Protein AF-A0A8T4NX50-F1 (afdb_monomer_lite)

pLDDT: mean 83.38, std 13.43, range [34.25, 98.25]

Radius of gyration: 18.18 Å; chains: 1; bounding box: 41×51×50 Å

Foldseek 3Di:
DAFPACLVVVVVVCLPVCLVVQWFWAFQQVLLVCCLPDPDLSSLQPSLLLNLQLLQVLCLVQVVVDDPVLVVLSVVLNVLSLVLNLVSRNVDDNNVSSVVSVVSLVVSQVVDVGDPDTRRGDIRGGDRDVLLSVLLRLVLLLQALVQCLVWQEAEEEEADDSCSSSSSSSVNSNCNSRVPYPYYYDYWYDDCPPPVDPAIPDDPVVLVVCLVRPPPHAYEYEYSEDDLCPRVVRVQVVCCVSNVDHYWYWYSFYDQPPDPDTHGHTDDPVRNVVSNVPVD

Structure (mmCIF, N/CA/C/O backbone):
data_AF-A0A8T4NX50-F1
#
_entry.id   AF-A0A8T4NX50-F1
#
loop_
_atom_site.group_PDB
_atom_site.id
_atom_site.type_symbol
_atom_site.label_atom_id
_atom_site.label_alt_id
_atom_site.label_comp_id
_atom_site.label_asym_id
_atom_site.label_entity_id
_atom_site.label_seq_id
_atom_site.pdbx_PDB_ins_code
_atom_site.Cartn_x
_atom_site.Cartn_y
_atom_site.Cartn_z
_atom_site.occupancy
_atom_site.B_iso_or_equiv
_atom_site.auth_seq_id
_atom_site.auth_comp_id
_atom_site.auth_asym_id
_atom_site.auth_atom_id
_atom_site.pdbx_PDB_model_num
ATOM 1 N N . MET A 1 1 ? -4.766 -19.747 9.161 1.00 49.59 1 MET A N 1
ATOM 2 C CA . MET A 1 1 ? -3.365 -19.658 8.684 1.00 49.59 1 MET A CA 1
ATOM 3 C C . MET A 1 1 ? -2.654 -18.705 9.625 1.00 49.59 1 MET A C 1
ATOM 5 O O . MET A 1 1 ? -3.214 -17.643 9.840 1.00 49.59 1 MET A O 1
ATOM 9 N N . THR A 1 2 ? -1.529 -19.090 10.228 1.00 47.09 2 THR A N 1
ATOM 10 C CA . THR A 1 2 ? -0.795 -18.240 11.182 1.00 47.09 2 THR A CA 1
ATOM 11 C C . THR A 1 2 ? 0.278 -17.431 10.457 1.00 47.09 2 THR A C 1
ATOM 13 O O . THR A 1 2 ? 1.141 -18.022 9.808 1.00 47.09 2 THR A O 1
ATOM 16 N N . TYR A 1 3 ? 0.228 -16.106 10.554 1.00 51.66 3 TYR A N 1
ATOM 17 C CA . TYR A 1 3 ? 1.264 -15.204 10.055 1.00 51.66 3 TYR A CA 1
ATOM 18 C C . TYR A 1 3 ? 2.237 -14.897 11.196 1.00 51.66 3 TYR A C 1
ATOM 20 O O . TYR A 1 3 ? 1.956 -14.084 12.073 1.00 51.66 3 TYR A O 1
ATOM 28 N N . SER A 1 4 ? 3.414 -15.522 11.197 1.00 55.94 4 SER A N 1
ATOM 29 C CA . SER A 1 4 ? 4.499 -15.083 12.077 1.00 55.94 4 SER A CA 1
ATOM 30 C C . SER A 1 4 ? 5.148 -13.846 11.457 1.00 55.94 4 SER A C 1
ATOM 32 O O . SER A 1 4 ? 5.894 -13.987 10.489 1.00 55.94 4 SER A O 1
ATOM 34 N N . SER A 1 5 ? 4.869 -12.641 11.976 1.00 61.47 5 SER A N 1
ATOM 35 C CA . SER A 1 5 ? 5.494 -11.415 11.451 1.00 61.47 5 SER A CA 1
ATOM 36 C C . SER A 1 5 ? 7.027 -11.570 11.450 1.00 61.47 5 SER A C 1
ATOM 38 O O . SER A 1 5 ? 7.620 -11.691 12.527 1.00 61.47 5 SER A O 1
ATOM 40 N N . PRO A 1 6 ? 7.697 -11.528 10.282 1.00 58.53 6 PRO A N 1
ATOM 41 C CA . PRO A 1 6 ? 9.153 -11.541 10.175 1.00 58.53 6 PRO A CA 1
ATOM 42 C C . PRO A 1 6 ? 9.815 -10.406 10.959 1.00 58.53 6 PRO A C 1
ATOM 44 O O . PRO A 1 6 ? 10.978 -10.518 11.340 1.00 58.53 6 PRO A O 1
ATOM 47 N N . MET A 1 7 ? 9.079 -9.325 11.252 1.00 62.25 7 MET A N 1
ATOM 48 C CA . MET A 1 7 ? 9.574 -8.241 12.099 1.00 62.25 7 MET A CA 1
ATOM 49 C C . MET A 1 7 ? 9.777 -8.675 13.555 1.00 62.25 7 MET A C 1
ATOM 51 O O . MET A 1 7 ? 10.673 -8.155 14.217 1.00 62.25 7 MET A O 1
ATOM 55 N N . ASN A 1 8 ? 9.025 -9.667 14.046 1.00 63.53 8 ASN A N 1
ATOM 56 C CA . ASN A 1 8 ? 9.295 -10.268 15.354 1.00 63.53 8 ASN A CA 1
ATOM 57 C C . ASN A 1 8 ? 10.647 -11.006 15.324 1.00 63.53 8 ASN A C 1
ATOM 59 O O . ASN A 1 8 ? 11.453 -10.848 16.239 1.00 63.53 8 ASN A O 1
ATOM 63 N N . SER A 1 9 ? 10.949 -11.727 14.240 1.00 56.41 9 SER A N 1
ATOM 64 C CA . SER A 1 9 ? 12.246 -12.390 14.043 1.00 56.41 9 SER A CA 1
ATOM 65 C C . SER A 1 9 ? 13.398 -11.395 13.854 1.00 56.41 9 SER A C 1
ATOM 67 O O . SER A 1 9 ? 14.489 -11.631 14.361 1.00 56.41 9 SER A O 1
ATOM 69 N N . MET A 1 10 ? 13.167 -10.251 13.201 1.00 58.19 10 MET A N 1
ATOM 70 C CA . MET A 1 10 ? 14.168 -9.181 13.096 1.00 58.19 10 MET A CA 1
ATOM 71 C C . MET A 1 10 ? 14.425 -8.462 14.423 1.00 58.19 10 MET A C 1
ATOM 73 O O . MET A 1 10 ? 15.553 -8.046 14.677 1.00 58.19 10 MET A O 1
ATOM 77 N N . SER A 1 11 ? 13.416 -8.328 15.292 1.00 54.81 11 SER A N 1
ATOM 78 C CA . SER A 1 11 ? 13.609 -7.723 16.616 1.00 54.81 11 SER A CA 1
ATOM 79 C C . SER A 1 11 ? 14.576 -8.526 17.497 1.00 54.81 11 SER A C 1
ATOM 81 O O . SER A 1 11 ? 15.283 -7.936 18.309 1.00 54.81 11 SER A O 1
ATOM 83 N N . ALA A 1 12 ? 14.680 -9.842 17.270 1.00 50.41 12 ALA A N 1
ATOM 84 C CA . ALA A 1 12 ? 15.634 -10.720 17.945 1.00 50.41 12 ALA A CA 1
ATOM 85 C C . ALA A 1 12 ? 17.071 -10.633 17.386 1.00 50.41 12 ALA A C 1
ATOM 87 O O . ALA A 1 12 ? 18.008 -10.996 18.089 1.00 50.41 12 ALA A O 1
ATOM 88 N N . TYR A 1 13 ? 17.256 -10.149 16.150 1.00 47.28 13 TYR A N 1
ATOM 89 C CA . TYR A 1 13 ? 18.530 -10.197 15.411 1.00 47.28 13 TYR A CA 1
ATOM 90 C C . TYR A 1 13 ? 19.042 -8.826 14.929 1.00 47.28 13 TYR A C 1
ATOM 92 O O . TYR A 1 13 ? 19.854 -8.769 14.014 1.00 47.28 13 TYR A O 1
ATOM 100 N N . GLY A 1 14 ? 18.601 -7.719 15.537 1.00 53.62 14 GLY A N 1
ATOM 101 C CA . GLY A 1 14 ? 19.205 -6.403 15.289 1.00 53.62 14 GLY A CA 1
ATOM 102 C C . GLY A 1 14 ? 18.352 -5.443 14.462 1.00 53.62 14 GLY A C 1
ATOM 103 O O . GLY A 1 14 ? 18.788 -4.941 13.431 1.00 53.62 14 GLY A O 1
ATOM 104 N N . TRP A 1 15 ? 17.168 -5.080 14.968 1.00 59.03 15 TRP A N 1
ATOM 105 C CA . TRP A 1 15 ? 16.373 -3.950 14.451 1.00 59.03 15 TRP A CA 1
ATOM 106 C C . TRP A 1 15 ? 17.224 -2.670 14.268 1.00 59.03 15 TRP A C 1
ATOM 108 O O . TRP A 1 15 ? 17.050 -1.918 13.316 1.00 59.03 15 TRP A O 1
ATOM 118 N N . GLN A 1 16 ? 18.211 -2.427 15.135 1.00 59.06 16 GLN A N 1
ATOM 119 C CA . GLN A 1 16 ? 19.134 -1.295 14.979 1.00 59.06 16 GLN A CA 1
ATOM 120 C C . GLN A 1 16 ? 20.144 -1.478 13.829 1.00 59.06 16 GLN A C 1
ATOM 122 O O . GLN A 1 16 ? 20.457 -0.505 13.150 1.00 59.06 16 GLN A O 1
ATOM 127 N N . GLU A 1 17 ? 20.602 -2.701 13.546 1.00 55.75 17 GLU A N 1
ATOM 128 C CA . GLU A 1 17 ? 21.572 -2.974 12.472 1.00 55.75 17 GLU A CA 1
ATOM 129 C C . GLU A 1 17 ? 20.959 -2.784 11.072 1.00 55.75 17 GLU A C 1
ATOM 131 O O . GLU A 1 17 ? 21.647 -2.362 10.143 1.00 55.75 17 GLU A O 1
ATOM 136 N N . SER A 1 18 ? 19.642 -2.983 10.928 1.00 61.34 18 SER A N 1
ATOM 137 C CA . SER A 1 18 ? 18.914 -2.749 9.670 1.00 61.34 18 SER A CA 1
ATOM 138 C C . SER A 1 18 ? 18.724 -1.273 9.287 1.00 61.34 18 SER A C 1
ATOM 140 O O . SER A 1 18 ? 18.264 -0.994 8.180 1.00 61.34 18 SER A O 1
ATOM 142 N N . GLN A 1 19 ? 19.096 -0.309 10.141 1.00 61.44 19 GLN A N 1
ATOM 143 C CA . GLN A 1 19 ? 18.995 1.120 9.801 1.00 61.44 19 GLN A CA 1
ATOM 144 C C . GLN A 1 19 ? 19.904 1.513 8.627 1.00 61.44 19 GLN A C 1
ATOM 146 O O . GLN A 1 19 ? 19.525 2.346 7.807 1.00 61.44 19 GLN A O 1
ATOM 151 N N . ASN A 1 20 ? 21.067 0.871 8.488 1.00 57.62 20 ASN A N 1
ATOM 152 C CA . ASN A 1 20 ? 21.986 1.138 7.376 1.00 57.62 20 ASN A CA 1
ATOM 153 C C . ASN A 1 20 ? 21.466 0.609 6.031 1.00 57.62 20 ASN A C 1
ATOM 155 O O . ASN A 1 20 ? 21.855 1.115 4.983 1.00 57.62 20 ASN A O 1
ATOM 159 N N . GLU A 1 21 ? 20.551 -0.365 6.043 1.00 63.62 21 GLU A N 1
ATOM 160 C CA . GLU A 1 21 ? 19.909 -0.865 4.825 1.00 63.62 21 GLU A CA 1
ATOM 161 C C . GLU A 1 21 ? 18.793 0.060 4.325 1.00 63.62 21 GLU A C 1
ATOM 163 O O . GLU A 1 21 ? 18.215 -0.220 3.278 1.00 63.62 21 GLU A O 1
ATOM 168 N N . MET A 1 22 ? 18.467 1.149 5.035 1.00 63.47 22 MET A N 1
ATOM 169 C CA . MET A 1 22 ? 17.392 2.067 4.647 1.00 63.47 22 MET A CA 1
ATOM 170 C C . MET A 1 22 ? 17.681 2.829 3.364 1.00 63.47 22 MET A C 1
ATOM 172 O O . MET A 1 22 ? 16.759 3.067 2.590 1.00 63.47 22 MET A O 1
ATOM 176 N N . ILE A 1 23 ? 18.941 3.191 3.132 1.00 76.00 23 ILE A N 1
ATOM 177 C CA . ILE A 1 23 ? 19.306 3.895 1.912 1.00 76.00 23 ILE A CA 1
ATOM 178 C C . ILE A 1 23 ? 19.274 2.889 0.768 1.00 76.00 23 ILE A C 1
ATOM 180 O O . ILE A 1 23 ? 19.975 1.878 0.781 1.00 76.00 23 ILE A O 1
ATOM 184 N N . CYS A 1 24 ? 18.450 3.172 -0.230 1.00 81.44 24 CYS A N 1
ATOM 185 C CA . CYS A 1 24 ? 18.333 2.347 -1.415 1.00 81.44 24 CYS A CA 1
ATOM 186 C C . CYS A 1 24 ? 18.512 3.203 -2.662 1.00 81.44 24 CYS A C 1
ATOM 188 O O . CYS A 1 24 ? 17.872 4.242 -2.813 1.00 81.44 24 CYS A O 1
ATOM 190 N N . SER A 1 25 ? 19.383 2.750 -3.557 1.00 88.25 25 SER A N 1
ATOM 191 C CA . SER A 1 25 ? 19.538 3.289 -4.906 1.00 88.25 25 SER A CA 1
ATOM 192 C C . SER A 1 25 ? 19.791 2.109 -5.832 1.00 88.25 25 SER A C 1
ATOM 194 O O . SER A 1 25 ? 20.929 1.731 -6.091 1.00 88.25 25 SER A O 1
ATOM 196 N N . THR A 1 26 ? 18.705 1.460 -6.234 1.00 90.12 26 THR A N 1
ATOM 197 C CA . THR A 1 26 ? 18.707 0.211 -7.012 1.00 90.12 26 THR A CA 1
ATOM 198 C C . THR A 1 26 ? 17.604 0.266 -8.065 1.00 90.12 26 THR A C 1
ATOM 200 O O . THR A 1 26 ? 16.863 1.241 -8.105 1.00 90.12 26 THR A O 1
ATOM 203 N N . ASN A 1 27 ? 17.446 -0.744 -8.910 1.00 91.31 27 ASN A N 1
ATOM 204 C CA . ASN A 1 27 ? 16.298 -0.875 -9.812 1.00 91.31 27 ASN A CA 1
ATOM 205 C C . ASN A 1 27 ? 15.493 -2.156 -9.530 1.00 91.31 27 ASN A C 1
ATOM 207 O O . ASN A 1 27 ? 15.893 -2.998 -8.725 1.00 91.31 27 ASN A O 1
ATOM 211 N N . LEU A 1 28 ? 14.329 -2.307 -10.173 1.00 89.25 28 LEU A N 1
ATOM 212 C CA . LEU A 1 28 ? 13.485 -3.493 -9.976 1.00 89.25 28 LEU A CA 1
ATOM 213 C C . LEU A 1 28 ? 14.203 -4.794 -10.359 1.00 89.25 28 LEU A C 1
ATOM 215 O O . LEU A 1 28 ? 14.028 -5.797 -9.671 1.00 89.25 28 LEU A O 1
ATOM 219 N N . GLY A 1 29 ? 15.012 -4.785 -11.424 1.00 88.06 29 GLY A N 1
ATOM 220 C CA . GLY A 1 29 ? 15.759 -5.966 -11.860 1.00 88.06 29 GLY A CA 1
ATOM 221 C C . GLY A 1 29 ? 16.775 -6.433 -10.815 1.00 88.06 29 GLY A C 1
ATOM 222 O O . GLY A 1 29 ? 16.809 -7.610 -10.467 1.00 88.06 29 GLY A O 1
ATOM 223 N N . GLU A 1 30 ? 17.549 -5.502 -10.262 1.00 90.81 30 GLU A N 1
ATOM 224 C CA . GLU A 1 30 ? 18.508 -5.741 -9.179 1.00 90.81 30 GLU A CA 1
ATOM 225 C C . GLU A 1 30 ? 17.824 -6.223 -7.897 1.00 90.81 30 GLU A C 1
ATOM 227 O O . GLU A 1 30 ? 18.309 -7.159 -7.259 1.00 90.81 30 GLU A O 1
ATOM 232 N N . ILE A 1 31 ? 16.678 -5.632 -7.537 1.00 89.06 31 ILE A N 1
ATOM 233 C CA . ILE A 1 31 ? 15.879 -6.075 -6.390 1.00 89.06 31 ILE A CA 1
ATOM 234 C C . ILE A 1 31 ? 15.416 -7.520 -6.581 1.00 89.06 31 ILE A C 1
ATOM 236 O O . ILE A 1 31 ? 15.589 -8.338 -5.679 1.00 89.06 31 ILE A O 1
ATOM 240 N N . ILE A 1 32 ? 14.833 -7.846 -7.736 1.00 88.38 32 ILE A N 1
ATOM 241 C CA . ILE A 1 32 ? 14.330 -9.194 -8.015 1.00 88.38 32 ILE A CA 1
ATOM 242 C C . ILE A 1 32 ? 15.477 -10.202 -8.013 1.00 88.38 32 ILE A C 1
ATOM 244 O O . ILE A 1 32 ? 15.350 -11.261 -7.400 1.00 88.38 32 ILE A O 1
ATOM 248 N N . GLN A 1 33 ? 16.607 -9.872 -8.642 1.00 88.00 33 GLN A N 1
ATOM 249 C CA . GLN A 1 33 ? 17.778 -10.744 -8.646 1.00 88.00 33 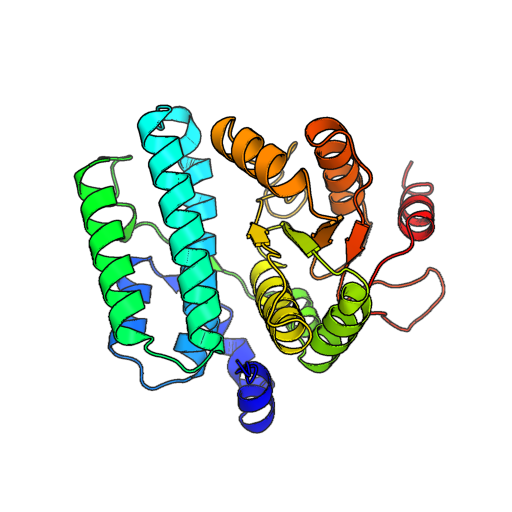GLN A CA 1
ATOM 250 C C . GLN A 1 33 ? 18.291 -10.984 -7.224 1.00 88.00 33 GLN A C 1
ATOM 252 O O . GLN A 1 33 ? 18.464 -12.127 -6.807 1.00 88.00 33 GLN A O 1
ATOM 257 N N . SER A 1 34 ? 18.411 -9.916 -6.437 1.00 87.06 34 SER A N 1
ATOM 258 C CA . SER A 1 34 ? 18.804 -10.010 -5.032 1.00 87.06 34 SER A CA 1
ATOM 259 C C . SER A 1 34 ? 17.821 -10.842 -4.210 1.00 87.06 34 SER A C 1
ATOM 261 O O . SER A 1 34 ? 18.237 -11.557 -3.307 1.00 87.06 34 SER A O 1
ATOM 263 N N . LEU A 1 35 ? 16.518 -10.775 -4.492 1.00 85.25 35 LEU A N 1
ATOM 264 C CA . LEU A 1 35 ? 15.511 -11.589 -3.808 1.00 85.25 35 LEU A CA 1
ATOM 265 C C . LEU A 1 35 ? 15.616 -13.077 -4.157 1.00 85.25 35 LEU A C 1
ATOM 267 O O . LEU A 1 35 ? 15.366 -13.904 -3.284 1.00 85.25 35 LEU A O 1
ATOM 271 N N . LYS A 1 36 ? 16.004 -13.411 -5.393 1.00 84.56 36 LYS A N 1
ATOM 272 C CA . LYS A 1 36 ? 16.241 -14.795 -5.833 1.00 84.56 36 LYS A CA 1
ATOM 273 C C . LYS A 1 36 ? 17.507 -15.391 -5.225 1.00 84.56 36 LYS A C 1
ATOM 275 O O . LYS A 1 36 ? 17.537 -16.572 -4.902 1.00 84.56 36 LYS A O 1
ATOM 280 N N . GLU A 1 37 ? 18.549 -14.580 -5.077 1.00 82.88 37 GLU A N 1
ATOM 281 C CA . GLU A 1 37 ? 19.854 -15.021 -4.574 1.00 82.88 37 GLU A CA 1
ATOM 282 C C . GLU A 1 37 ? 19.956 -14.966 -3.043 1.00 82.88 37 GLU A C 1
ATOM 284 O O . GLU A 1 37 ? 20.791 -15.645 -2.441 1.00 82.88 37 GLU A O 1
ATOM 289 N N . SER A 1 38 ? 19.131 -14.147 -2.385 1.00 72.62 38 SER A N 1
ATOM 290 C CA . SER A 1 38 ? 19.308 -13.863 -0.965 1.00 72.62 38 SER A CA 1
ATOM 291 C C . SER A 1 38 ? 18.698 -14.917 -0.043 1.00 72.62 38 SER A C 1
ATOM 293 O O . SER A 1 38 ? 17.490 -15.175 0.007 1.00 72.62 38 SER A O 1
ATOM 295 N N . VAL A 1 39 ? 19.568 -15.437 0.817 1.00 66.06 39 VAL A N 1
ATOM 296 C CA . VAL A 1 39 ? 19.211 -16.170 2.036 1.00 66.06 39 VAL A CA 1
ATOM 297 C C . VAL A 1 39 ? 18.934 -15.240 3.227 1.00 66.06 39 VAL A C 1
ATOM 299 O O . VAL A 1 39 ? 18.477 -15.708 4.268 1.00 66.06 39 VAL A O 1
ATOM 302 N N . ARG A 1 40 ? 19.190 -13.926 3.107 1.00 71.81 40 ARG A N 1
ATOM 303 C CA . ARG A 1 40 ? 19.017 -12.967 4.209 1.00 71.81 40 ARG A CA 1
ATOM 304 C C . ARG A 1 40 ? 17.550 -12.591 4.385 1.00 71.81 40 ARG A C 1
ATOM 306 O O . ARG A 1 40 ? 16.893 -12.133 3.449 1.00 71.81 40 ARG A O 1
ATOM 313 N N . LEU A 1 41 ? 17.058 -12.724 5.617 1.00 71.25 41 LEU A N 1
ATOM 314 C CA . LEU A 1 41 ? 15.683 -12.386 5.983 1.00 71.25 41 LEU A CA 1
ATOM 315 C C . LEU A 1 41 ? 15.365 -10.907 5.718 1.00 71.25 41 LEU A C 1
ATOM 317 O O . LEU A 1 41 ? 14.273 -10.599 5.258 1.00 71.25 41 LEU A O 1
ATOM 321 N N . GLN A 1 42 ? 16.321 -10.004 5.943 1.00 72.38 42 GLN A N 1
ATOM 322 C CA . GLN A 1 42 ? 16.150 -8.561 5.760 1.00 72.38 42 GLN A CA 1
ATOM 323 C C . GLN A 1 42 ? 15.769 -8.210 4.317 1.00 72.38 42 GLN A C 1
ATOM 325 O O . GLN A 1 42 ? 14.777 -7.518 4.092 1.00 72.38 42 GLN A O 1
ATOM 330 N N . ASN A 1 43 ? 16.478 -8.771 3.328 1.00 75.19 43 ASN A N 1
ATOM 331 C CA . ASN A 1 43 ? 16.143 -8.569 1.916 1.00 75.19 43 ASN A CA 1
ATOM 332 C C . ASN A 1 43 ? 14.719 -9.046 1.628 1.00 75.19 43 ASN A C 1
ATOM 334 O O . ASN A 1 43 ? 13.943 -8.321 1.013 1.00 75.19 43 ASN A O 1
ATOM 338 N N . ARG A 1 44 ? 14.352 -10.233 2.127 1.00 74.06 44 ARG A N 1
ATOM 339 C CA . ARG A 1 44 ? 13.001 -10.782 1.947 1.00 74.06 44 ARG A CA 1
ATOM 340 C C . ARG A 1 44 ? 11.943 -9.869 2.552 1.00 74.06 44 ARG A C 1
ATOM 342 O O . ARG A 1 44 ? 10.910 -9.682 1.932 1.00 74.06 44 ARG A O 1
ATOM 349 N N . VAL A 1 45 ? 12.213 -9.267 3.709 1.00 74.75 45 VAL A N 1
ATOM 350 C CA . VAL A 1 45 ? 11.267 -8.385 4.401 1.00 74.75 45 VAL A CA 1
ATOM 351 C C . VAL A 1 45 ? 11.151 -7.013 3.759 1.00 74.75 45 VAL A C 1
ATOM 353 O O . VAL A 1 45 ? 10.045 -6.495 3.764 1.00 74.75 45 VAL A O 1
ATOM 356 N N . PHE A 1 46 ? 12.234 -6.419 3.247 1.00 78.31 46 PHE A N 1
ATOM 357 C CA . PHE A 1 46 ? 12.250 -5.012 2.814 1.00 78.31 46 PHE A CA 1
ATOM 358 C C . PHE A 1 46 ? 12.113 -4.790 1.308 1.00 78.31 46 PHE A C 1
ATOM 360 O O . PHE A 1 46 ? 11.659 -3.731 0.870 1.00 78.31 46 PHE A O 1
ATOM 367 N N . TYR A 1 47 ? 12.579 -5.732 0.494 1.00 84.19 47 TYR A N 1
ATOM 368 C CA . TYR A 1 47 ? 12.642 -5.541 -0.952 1.00 84.19 47 TYR A CA 1
ATOM 369 C C . TYR A 1 47 ? 11.265 -5.612 -1.633 1.00 84.19 47 TYR A C 1
ATOM 371 O O . TYR A 1 47 ? 11.043 -4.829 -2.555 1.00 84.19 47 TYR A O 1
ATOM 379 N N . PRO A 1 48 ? 10.297 -6.433 -1.183 1.00 86.00 48 PRO A N 1
ATOM 380 C CA . PRO A 1 48 ? 8.944 -6.420 -1.743 1.00 86.00 48 PRO A CA 1
ATOM 381 C C . PRO A 1 48 ? 8.262 -5.044 -1.664 1.00 86.00 48 PRO A C 1
ATOM 383 O O . PRO A 1 48 ? 7.685 -4.581 -2.644 1.00 86.00 48 PRO A O 1
ATOM 386 N N . GLN A 1 49 ? 8.399 -4.313 -0.552 1.00 87.56 49 GLN A N 1
ATOM 387 C CA . GLN A 1 49 ? 7.827 -2.963 -0.448 1.00 87.56 49 GLN A CA 1
ATOM 388 C C . GLN A 1 49 ? 8.582 -1.959 -1.328 1.00 87.56 49 GLN A C 1
ATOM 390 O O . GLN A 1 49 ? 7.999 -0.965 -1.762 1.00 87.56 49 GLN A O 1
ATOM 395 N N . ARG A 1 50 ? 9.861 -2.212 -1.641 1.00 89.75 50 ARG A N 1
ATOM 396 C CA . ARG A 1 50 ? 10.617 -1.417 -2.622 1.00 89.75 50 ARG A CA 1
ATOM 397 C C . ARG A 1 50 ? 10.144 -1.663 -4.045 1.00 89.75 50 ARG A C 1
ATOM 399 O O . ARG A 1 50 ? 10.046 -0.699 -4.797 1.00 89.75 50 ARG A O 1
ATOM 406 N N . ILE A 1 51 ? 9.790 -2.905 -4.388 1.00 90.62 51 ILE A N 1
ATOM 407 C CA . ILE A 1 51 ? 9.135 -3.218 -5.665 1.00 90.62 51 ILE A CA 1
ATOM 408 C C . ILE A 1 51 ? 7.861 -2.386 -5.786 1.00 90.62 51 ILE A C 1
ATOM 410 O O . ILE A 1 51 ? 7.705 -1.625 -6.736 1.00 90.62 51 ILE A O 1
ATOM 414 N N . LEU A 1 52 ? 6.986 -2.468 -4.784 1.00 91.69 52 LEU A N 1
ATOM 415 C CA . LEU A 1 52 ? 5.741 -1.708 -4.734 1.00 91.69 52 LEU A CA 1
ATOM 416 C C . LEU A 1 52 ? 5.955 -0.190 -4.852 1.00 91.69 52 LEU A C 1
ATOM 418 O O . LEU A 1 52 ? 5.256 0.475 -5.612 1.00 91.69 52 LEU A O 1
ATOM 422 N N . ARG A 1 53 ? 6.943 0.363 -4.138 1.00 91.69 53 ARG A N 1
ATOM 423 C CA . ARG A 1 53 ? 7.335 1.777 -4.237 1.00 91.69 53 ARG A CA 1
ATOM 424 C C . ARG A 1 53 ? 7.768 2.152 -5.651 1.00 91.69 53 ARG A C 1
ATOM 426 O O . ARG A 1 53 ? 7.325 3.181 -6.151 1.00 91.69 53 ARG A O 1
ATOM 433 N N . GLY A 1 54 ? 8.624 1.337 -6.267 1.00 91.56 54 GLY A N 1
ATOM 434 C CA . GLY A 1 54 ? 9.084 1.545 -7.637 1.00 91.56 54 GLY A CA 1
ATOM 435 C C . GLY A 1 54 ? 7.922 1.578 -8.614 1.00 91.56 54 GLY A C 1
ATOM 436 O O . GLY A 1 54 ? 7.804 2.525 -9.380 1.00 91.56 54 GLY A O 1
ATOM 437 N N . LEU A 1 55 ? 7.006 0.615 -8.500 1.00 91.94 55 LEU A N 1
ATOM 438 C CA . LEU A 1 55 ? 5.804 0.588 -9.324 1.00 91.94 55 LEU A CA 1
ATOM 439 C C . LEU A 1 55 ? 4.945 1.853 -9.124 1.00 91.94 55 LEU A C 1
ATOM 441 O O . LEU A 1 55 ? 4.602 2.557 -10.064 1.00 91.94 55 LEU A O 1
ATOM 445 N N . ILE A 1 56 ? 4.651 2.239 -7.885 1.00 92.31 56 ILE A N 1
ATOM 446 C CA . ILE A 1 56 ? 3.874 3.465 -7.647 1.00 92.31 56 ILE A CA 1
ATOM 447 C C . ILE A 1 56 ? 4.537 4.695 -8.292 1.00 92.31 56 ILE A C 1
ATOM 449 O O . ILE A 1 56 ? 3.832 5.511 -8.877 1.00 92.31 56 ILE A O 1
ATOM 453 N N . ASN A 1 57 ? 5.865 4.818 -8.222 1.00 90.31 57 ASN A N 1
ATOM 454 C CA . ASN A 1 57 ? 6.584 5.933 -8.844 1.00 90.31 57 ASN A CA 1
ATOM 455 C C . ASN A 1 57 ? 6.513 5.900 -10.364 1.00 90.31 57 ASN A C 1
ATOM 457 O O . ASN A 1 57 ? 6.130 6.897 -10.965 1.00 90.31 57 ASN A O 1
ATOM 461 N N . PHE A 1 58 ? 6.820 4.759 -10.978 1.00 88.69 58 PHE A N 1
ATOM 462 C CA . PHE A 1 58 ? 6.842 4.655 -12.434 1.00 88.69 58 PHE A CA 1
ATOM 463 C C . PHE A 1 58 ? 5.461 4.913 -13.035 1.00 88.69 58 PHE A C 1
ATOM 465 O O . PHE A 1 58 ? 5.355 5.624 -14.024 1.00 88.69 58 PHE A O 1
ATOM 472 N N . LYS A 1 59 ? 4.386 4.447 -12.383 1.00 90.06 59 LYS A N 1
ATOM 473 C CA . LYS A 1 59 ? 3.009 4.785 -12.781 1.00 90.06 59 LYS A CA 1
ATOM 474 C C . LYS A 1 59 ? 2.788 6.292 -12.911 1.00 90.06 59 LYS A C 1
ATOM 476 O O . LYS A 1 59 ? 2.107 6.733 -13.823 1.00 90.06 59 LYS A O 1
ATOM 481 N N . ILE A 1 60 ? 3.290 7.052 -11.941 1.00 88.56 60 ILE A N 1
ATOM 482 C CA . ILE A 1 60 ? 3.058 8.495 -11.829 1.00 88.56 60 ILE A CA 1
ATOM 483 C C . ILE A 1 60 ? 3.948 9.253 -12.805 1.00 88.56 60 ILE A C 1
ATOM 485 O O . ILE A 1 60 ? 3.512 10.229 -13.399 1.00 88.56 60 ILE A O 1
ATOM 489 N N . GLU A 1 61 ? 5.195 8.812 -12.955 1.00 87.25 61 GLU A N 1
ATOM 490 C CA . GLU A 1 61 ? 6.145 9.391 -13.906 1.00 87.25 61 GLU A CA 1
ATOM 491 C C . GLU A 1 61 ? 5.689 9.195 -15.357 1.00 87.25 61 GLU A C 1
ATOM 493 O O . GLU A 1 61 ? 5.911 10.079 -16.178 1.00 87.25 61 GLU A O 1
ATOM 498 N N . ASP A 1 62 ? 5.019 8.077 -15.646 1.00 85.38 62 ASP A N 1
ATOM 499 C CA . ASP A 1 62 ? 4.595 7.696 -16.995 1.00 85.38 62 ASP A CA 1
ATOM 500 C C . ASP A 1 62 ? 3.085 7.855 -17.237 1.00 85.38 62 ASP A C 1
ATOM 502 O O . ASP A 1 62 ? 2.573 7.340 -18.228 1.00 85.38 62 ASP A O 1
ATOM 506 N N . GLU A 1 63 ? 2.345 8.516 -16.340 1.00 83.69 63 GLU A N 1
ATOM 507 C CA . GLU A 1 63 ? 0.870 8.524 -16.337 1.00 83.69 63 GLU A CA 1
ATOM 508 C C . GLU A 1 63 ? 0.269 8.930 -17.695 1.00 83.69 63 GLU A C 1
ATOM 510 O O . GLU A 1 63 ? -0.661 8.280 -18.179 1.00 83.69 63 GLU A O 1
ATOM 515 N N . ASP A 1 64 ? 0.867 9.930 -18.348 1.00 82.75 64 ASP A N 1
ATOM 516 C CA . ASP A 1 64 ? 0.441 10.452 -19.651 1.00 82.75 64 ASP A CA 1
ATOM 517 C C . ASP A 1 64 ? 0.673 9.465 -20.819 1.00 82.75 64 ASP A C 1
ATOM 519 O O . ASP A 1 64 ? 0.043 9.581 -21.872 1.00 82.75 64 ASP A O 1
ATOM 523 N N . GLU A 1 65 ? 1.548 8.466 -20.654 1.00 81.62 65 GLU A N 1
ATOM 524 C CA . GLU A 1 65 ? 1.858 7.442 -21.668 1.00 81.62 65 GLU A CA 1
ATOM 525 C C . GLU A 1 65 ? 0.984 6.174 -21.539 1.00 81.62 65 GLU A C 1
ATOM 527 O O . GLU A 1 65 ? 1.031 5.261 -22.389 1.00 81.62 65 GLU A O 1
ATOM 532 N N . LEU A 1 66 ? 0.188 6.088 -20.467 1.00 83.62 66 LEU A N 1
ATOM 533 C CA . LEU A 1 66 ? -0.628 4.924 -20.137 1.00 83.62 66 LEU A CA 1
ATOM 534 C C . LEU A 1 66 ? -2.062 5.085 -20.654 1.00 83.62 66 LEU A C 1
ATOM 536 O O . LEU A 1 66 ? -2.904 5.729 -20.031 1.00 83.62 66 LEU A O 1
ATOM 540 N N . ASP A 1 67 ? -2.384 4.403 -21.755 1.00 88.75 67 ASP A N 1
ATOM 541 C CA . ASP A 1 67 ? -3.781 4.169 -22.131 1.00 88.75 67 ASP A CA 1
ATOM 542 C C . ASP A 1 67 ? -4.515 3.297 -21.090 1.00 88.75 67 ASP A C 1
ATOM 544 O O . ASP A 1 67 ? -3.901 2.639 -20.245 1.00 88.75 67 ASP A O 1
ATOM 548 N N . LYS A 1 68 ? -5.852 3.240 -21.173 1.00 89.62 68 LYS A N 1
ATOM 549 C CA . LYS A 1 68 ? -6.684 2.471 -20.227 1.00 89.62 68 LYS A CA 1
ATOM 550 C C . LYS A 1 68 ? -6.286 0.990 -20.127 1.00 89.62 68 LYS A C 1
ATOM 552 O O . LYS A 1 68 ? -6.363 0.395 -19.053 1.00 89.62 68 LYS A O 1
ATOM 557 N N . GLY A 1 69 ? -5.845 0.373 -21.223 1.00 89.50 69 GLY A N 1
ATOM 558 C CA . GLY A 1 69 ? -5.387 -1.017 -21.218 1.00 89.50 69 GLY A CA 1
ATOM 559 C C . GLY A 1 69 ? -4.104 -1.190 -20.405 1.00 89.50 69 GLY A C 1
ATOM 560 O O . GLY A 1 69 ? -4.006 -2.106 -19.584 1.00 89.50 69 GLY A O 1
ATOM 561 N N . LYS A 1 70 ? -3.144 -0.280 -20.581 1.00 88.06 70 LYS A N 1
ATOM 562 C CA . LYS A 1 70 ? -1.888 -0.255 -19.818 1.00 88.06 70 LYS A CA 1
ATOM 563 C C . LYS A 1 70 ? -2.121 0.073 -18.345 1.00 88.06 70 LYS A C 1
ATOM 565 O O . LYS A 1 70 ? -1.576 -0.616 -17.489 1.00 88.06 70 LYS A O 1
ATOM 570 N N . GLN A 1 71 ? -2.979 1.047 -18.038 1.00 89.56 71 GLN A N 1
ATOM 571 C CA . GLN A 1 71 ? -3.353 1.395 -16.661 1.00 89.56 71 GLN A CA 1
ATOM 572 C C . GLN A 1 71 ? -3.938 0.190 -15.906 1.00 89.56 71 GLN A C 1
ATOM 574 O O . GLN A 1 71 ? -3.577 -0.057 -14.756 1.00 89.56 71 GLN A O 1
ATOM 579 N N . LYS A 1 72 ? -4.776 -0.624 -16.565 1.00 91.81 72 LYS A N 1
ATOM 580 C CA . LYS A 1 72 ? -5.322 -1.851 -15.967 1.00 91.81 72 LYS A CA 1
ATOM 581 C C . LYS A 1 72 ? -4.235 -2.880 -15.661 1.00 91.81 72 LYS A C 1
ATOM 583 O O . LYS A 1 72 ? -4.206 -3.429 -14.562 1.00 91.81 72 LYS A O 1
ATOM 588 N N . LYS A 1 73 ? -3.321 -3.117 -16.606 1.00 88.75 73 LYS A N 1
ATOM 589 C CA . LYS A 1 73 ? -2.167 -3.999 -16.374 1.00 88.75 73 LYS A CA 1
ATOM 590 C C . LYS A 1 73 ? -1.283 -3.470 -15.234 1.00 88.75 73 LYS A C 1
ATOM 592 O O . LYS A 1 73 ? -0.745 -4.258 -14.463 1.00 88.75 73 LYS A O 1
ATOM 597 N N . TYR A 1 74 ? -1.161 -2.146 -15.100 1.00 89.31 74 TYR A N 1
ATOM 598 C CA . TYR A 1 74 ? -0.426 -1.507 -14.008 1.00 89.31 74 TYR A CA 1
ATOM 599 C C . TYR A 1 74 ? -1.052 -1.822 -12.648 1.00 89.31 74 TYR A C 1
ATOM 601 O O . TYR A 1 74 ? -0.358 -2.233 -11.718 1.00 89.31 74 TYR A O 1
ATOM 609 N N . LEU A 1 75 ? -2.374 -1.661 -12.545 1.00 93.38 75 LEU A N 1
ATOM 610 C CA . LEU A 1 75 ? -3.131 -2.022 -11.350 1.00 93.38 75 LEU A CA 1
ATOM 611 C C . LEU A 1 75 ? -2.899 -3.497 -10.989 1.00 93.38 75 LEU A C 1
ATOM 613 O O . LEU A 1 75 ? -2.580 -3.798 -9.842 1.00 93.38 75 LEU A O 1
ATOM 617 N N . GLU A 1 76 ? -2.993 -4.408 -11.961 1.00 92.94 76 GLU A N 1
ATOM 618 C CA . GLU A 1 76 ? -2.726 -5.839 -11.749 1.00 92.94 76 GLU A CA 1
ATOM 619 C C . GLU A 1 76 ? -1.305 -6.084 -11.211 1.00 92.94 76 GLU A C 1
ATOM 621 O O . GLU A 1 76 ? -1.137 -6.831 -10.249 1.00 92.94 76 GLU A O 1
ATOM 626 N N . LEU A 1 77 ? -0.296 -5.387 -11.745 1.00 91.12 77 LEU A N 1
ATOM 627 C CA . LEU A 1 77 ? 1.092 -5.499 -11.293 1.00 91.12 77 LEU A CA 1
ATOM 628 C C . LEU A 1 77 ? 1.301 -4.969 -9.861 1.00 91.12 77 LEU A C 1
ATOM 630 O O . LEU A 1 77 ? 2.048 -5.568 -9.082 1.00 91.12 77 LEU A O 1
ATOM 634 N N . ILE A 1 78 ? 0.624 -3.877 -9.484 1.00 93.06 78 ILE A N 1
ATOM 635 C CA . ILE A 1 78 ? 0.609 -3.375 -8.099 1.00 93.06 78 ILE A CA 1
ATOM 636 C C . ILE A 1 78 ? -0.033 -4.411 -7.171 1.00 93.06 78 ILE A C 1
ATOM 638 O O . ILE A 1 78 ? 0.521 -4.702 -6.109 1.00 93.06 78 ILE A O 1
ATOM 642 N N . LEU A 1 79 ? -1.172 -4.990 -7.559 1.00 93.62 79 LEU A N 1
ATOM 643 C CA . LEU A 1 79 ? -1.871 -6.003 -6.762 1.00 93.62 79 LEU A CA 1
ATOM 644 C C . LEU A 1 79 ? -1.034 -7.280 -6.595 1.00 93.62 79 LEU A C 1
ATOM 646 O O . LEU A 1 79 ? -0.924 -7.792 -5.482 1.00 93.62 79 LEU A O 1
ATOM 650 N N . ASP A 1 80 ? -0.371 -7.741 -7.656 1.00 91.25 80 ASP A N 1
ATOM 651 C CA . ASP A 1 80 ? 0.549 -8.880 -7.599 1.00 91.25 80 ASP A CA 1
ATOM 652 C C . ASP A 1 80 ? 1.756 -8.595 -6.685 1.00 91.25 80 ASP A C 1
ATOM 654 O O . ASP A 1 80 ? 2.162 -9.451 -5.898 1.00 91.25 80 ASP A O 1
ATOM 658 N N . SER A 1 81 ? 2.306 -7.376 -6.730 1.00 90.81 81 SER A N 1
ATOM 659 C CA . SER A 1 81 ? 3.380 -6.944 -5.823 1.00 90.81 81 SER A CA 1
ATOM 660 C C . SER A 1 81 ? 2.913 -6.877 -4.362 1.00 90.81 81 SER A C 1
ATOM 662 O O . SER A 1 81 ? 3.638 -7.275 -3.445 1.00 90.81 81 SER A O 1
ATOM 664 N N . MET A 1 82 ? 1.669 -6.452 -4.118 1.00 90.44 82 MET A N 1
ATOM 665 C CA . MET A 1 82 ? 1.061 -6.505 -2.785 1.00 90.44 82 MET A CA 1
ATOM 666 C C . MET A 1 82 ? 0.908 -7.940 -2.286 1.00 90.44 82 MET A C 1
ATOM 668 O O . MET A 1 82 ? 1.126 -8.201 -1.103 1.00 90.44 82 MET A O 1
ATOM 672 N N . ASP A 1 83 ? 0.546 -8.878 -3.155 1.00 88.44 83 ASP A N 1
ATOM 673 C CA . ASP A 1 83 ? 0.466 -10.291 -2.791 1.00 88.44 83 ASP A CA 1
ATOM 674 C C . ASP A 1 83 ? 1.850 -10.883 -2.507 1.00 88.44 83 ASP A C 1
ATOM 676 O O . ASP A 1 83 ? 2.003 -11.607 -1.522 1.00 88.44 83 ASP A O 1
ATOM 680 N N . LEU A 1 84 ? 2.879 -10.491 -3.266 1.00 86.44 84 LEU A N 1
ATOM 681 C CA . LEU A 1 84 ? 4.269 -10.833 -2.957 1.00 86.44 84 LEU A CA 1
ATOM 682 C C . LEU A 1 84 ? 4.667 -10.341 -1.555 1.00 86.44 84 LEU A C 1
ATOM 684 O O . LEU A 1 84 ? 5.226 -11.109 -0.770 1.00 86.44 84 LEU A O 1
ATOM 688 N N . CYS A 1 85 ? 4.320 -9.096 -1.205 1.00 83.94 85 CYS A N 1
ATOM 689 C CA . CYS A 1 85 ? 4.548 -8.550 0.135 1.00 83.94 85 CYS A CA 1
ATOM 690 C C . CYS A 1 85 ? 3.868 -9.390 1.227 1.00 83.94 85 CYS A C 1
ATOM 692 O O . CYS A 1 85 ? 4.444 -9.579 2.293 1.00 83.94 85 CYS A O 1
ATOM 694 N N . LYS A 1 86 ? 2.659 -9.912 0.986 1.00 82.19 86 LYS A N 1
ATOM 695 C CA . LYS A 1 86 ? 1.933 -10.732 1.972 1.00 82.19 86 LYS A CA 1
ATOM 696 C C . LYS A 1 86 ? 2.562 -12.115 2.160 1.00 82.19 86 LYS A C 1
ATOM 698 O O . LYS A 1 86 ? 2.636 -12.600 3.288 1.00 82.19 86 LYS A O 1
ATOM 703 N N . GLU A 1 87 ? 3.019 -12.745 1.080 1.00 78.94 87 GLU A N 1
ATOM 704 C CA . GLU A 1 87 ? 3.579 -14.108 1.100 1.00 78.94 87 GLU A CA 1
ATOM 705 C C . GLU A 1 87 ? 4.903 -14.190 1.866 1.00 78.94 87 GLU A C 1
ATOM 707 O O . GLU A 1 87 ? 5.120 -15.121 2.643 1.00 78.94 87 GLU A O 1
ATOM 712 N N . VAL A 1 88 ? 5.744 -13.159 1.745 1.00 71.00 88 VAL A N 1
ATOM 713 C CA . VAL A 1 88 ? 6.989 -13.004 2.523 1.00 71.00 88 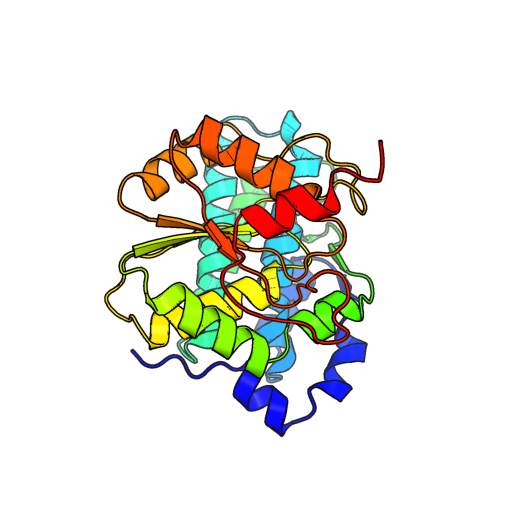VAL A CA 1
ATOM 714 C C . VAL A 1 88 ? 6.741 -13.186 4.017 1.00 71.00 88 VAL A C 1
ATOM 716 O O . VAL A 1 88 ? 7.513 -13.838 4.719 1.00 71.00 88 VAL A O 1
ATOM 719 N N . TYR A 1 89 ? 5.646 -12.613 4.507 1.00 64.44 89 TYR A N 1
ATOM 720 C CA . TYR A 1 89 ? 5.289 -12.636 5.919 1.00 64.44 89 TYR A CA 1
ATOM 721 C C . TYR A 1 89 ? 4.532 -13.903 6.322 1.00 64.44 89 TYR A C 1
ATOM 723 O O . TYR A 1 89 ? 4.471 -14.232 7.504 1.00 64.44 89 TYR A O 1
ATOM 731 N N . ALA A 1 90 ? 3.975 -14.638 5.359 1.00 63.88 90 ALA A N 1
ATOM 732 C CA . ALA A 1 90 ? 3.322 -15.919 5.597 1.00 63.88 90 ALA A CA 1
ATOM 733 C C . ALA A 1 90 ? 4.315 -17.087 5.743 1.00 63.88 90 ALA A C 1
ATOM 735 O O . ALA A 1 90 ? 3.866 -18.202 5.992 1.00 63.88 90 ALA A O 1
ATOM 736 N N . THR A 1 91 ? 5.627 -16.848 5.566 1.00 61.22 91 THR A N 1
ATOM 737 C CA . THR A 1 91 ? 6.718 -17.852 5.535 1.00 61.22 91 THR A CA 1
ATOM 738 C C . THR A 1 91 ? 6.521 -18.990 4.519 1.00 61.22 91 THR A C 1
ATOM 740 O O . THR A 1 91 ? 7.192 -20.020 4.579 1.00 61.22 91 THR A O 1
ATOM 743 N N . LYS A 1 92 ? 5.626 -18.803 3.542 1.00 59.44 92 LYS A N 1
ATOM 744 C CA . LYS A 1 92 ? 5.274 -19.791 2.512 1.00 59.44 92 LYS A CA 1
ATOM 745 C C . LYS A 1 92 ? 5.966 -19.498 1.189 1.00 59.44 92 LYS A C 1
ATOM 747 O O . LYS A 1 92 ? 6.265 -18.346 0.916 1.00 59.44 92 LYS A O 1
ATOM 752 N N . PHE A 1 93 ? 6.177 -20.565 0.403 1.00 59.84 93 PHE A N 1
ATOM 753 C CA . PHE A 1 93 ? 6.450 -20.644 -1.049 1.00 59.84 93 PHE A CA 1
ATOM 754 C C . PHE A 1 93 ? 6.801 -19.329 -1.775 1.00 59.84 93 PHE A C 1
ATOM 756 O O . PHE A 1 93 ? 6.200 -18.980 -2.794 1.00 59.84 93 PHE A O 1
ATOM 763 N N . TYR A 1 94 ? 7.806 -18.625 -1.261 1.00 72.69 94 TYR A N 1
ATOM 764 C CA . TYR A 1 94 ? 8.193 -17.299 -1.725 1.00 72.69 94 TYR A CA 1
ATOM 765 C C . TYR A 1 94 ? 8.759 -17.356 -3.147 1.00 72.69 94 TYR A C 1
ATOM 767 O O . TYR A 1 94 ? 8.420 -16.527 -3.986 1.00 72.69 94 TYR A O 1
ATOM 775 N N . ASP A 1 95 ? 9.535 -18.401 -3.437 1.00 79.19 95 ASP A N 1
ATOM 776 C CA . ASP A 1 95 ? 10.296 -18.522 -4.680 1.00 79.19 95 ASP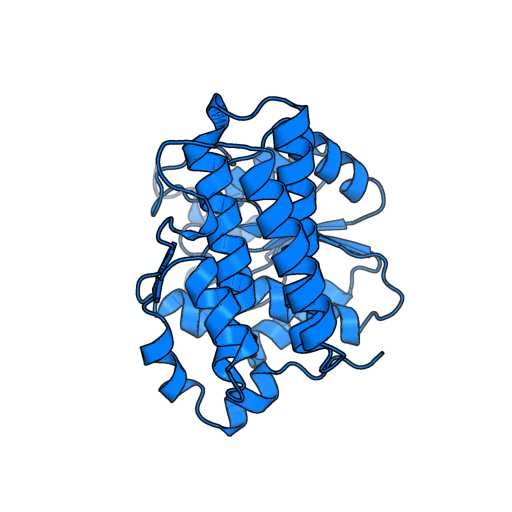 A CA 1
ATOM 777 C C . ASP A 1 95 ? 9.385 -18.619 -5.909 1.00 79.19 95 ASP A C 1
ATOM 779 O O . ASP A 1 95 ? 9.584 -17.888 -6.876 1.00 79.19 95 ASP A O 1
ATOM 783 N N . LYS A 1 96 ? 8.324 -19.439 -5.851 1.00 82.88 96 LYS A N 1
ATOM 784 C CA . LYS A 1 96 ? 7.373 -19.572 -6.967 1.00 82.88 96 LYS A CA 1
ATOM 785 C C . LYS A 1 96 ? 6.617 -18.269 -7.227 1.00 82.88 96 LYS A C 1
ATOM 787 O O . LYS A 1 96 ? 6.447 -17.872 -8.371 1.00 82.88 96 LYS A O 1
ATOM 792 N N . LYS A 1 97 ? 6.162 -17.588 -6.172 1.00 83.25 97 LYS A N 1
ATOM 793 C CA . LYS A 1 97 ? 5.446 -16.309 -6.305 1.00 83.25 97 LYS A CA 1
ATOM 794 C C . LYS A 1 97 ? 6.348 -15.208 -6.855 1.00 83.25 97 LYS A C 1
ATOM 796 O O . LYS A 1 97 ? 5.897 -14.418 -7.680 1.00 83.25 97 LYS A O 1
ATOM 801 N N . LEU A 1 98 ? 7.608 -15.174 -6.426 1.00 84.50 98 LEU A N 1
ATOM 802 C CA . LEU A 1 98 ? 8.613 -14.264 -6.963 1.00 84.50 98 LEU A CA 1
ATOM 803 C C . LEU A 1 98 ? 8.910 -14.560 -8.439 1.00 84.50 98 LEU A C 1
ATOM 805 O O . LEU A 1 98 ? 9.042 -13.628 -9.226 1.00 84.50 98 LEU A O 1
ATOM 809 N N . GLU A 1 99 ? 8.993 -15.834 -8.822 1.00 86.75 99 GLU A N 1
ATOM 810 C CA . GLU A 1 99 ? 9.166 -16.256 -10.215 1.00 86.75 99 GLU A CA 1
ATOM 811 C C . GLU A 1 99 ? 7.960 -15.869 -11.083 1.00 86.75 99 GLU A C 1
ATOM 813 O O . GLU A 1 99 ? 8.136 -15.250 -12.133 1.00 86.75 99 GLU A O 1
ATOM 818 N N . ASP A 1 100 ? 6.739 -16.153 -10.622 1.00 86.56 100 ASP A N 1
ATOM 819 C CA . ASP A 1 100 ? 5.498 -15.757 -11.293 1.00 86.56 100 ASP A CA 1
ATOM 820 C C . ASP A 1 100 ? 5.440 -14.229 -11.477 1.00 86.56 100 ASP A C 1
ATOM 822 O O . ASP A 1 100 ? 5.113 -13.741 -12.561 1.00 86.56 100 ASP A O 1
ATOM 826 N N . PHE A 1 101 ? 5.801 -13.465 -10.439 1.00 87.19 101 PHE A N 1
ATOM 827 C CA . PHE A 1 101 ? 5.869 -12.004 -10.495 1.00 87.19 101 PHE A CA 1
ATOM 828 C C . PHE A 1 101 ? 6.932 -11.509 -11.486 1.00 87.19 101 PHE A C 1
ATOM 830 O O . PHE A 1 101 ? 6.640 -10.639 -12.302 1.00 87.19 101 PHE A O 1
ATOM 837 N N . ASP A 1 102 ? 8.145 -12.065 -11.462 1.00 88.12 102 ASP A N 1
ATOM 838 C CA . ASP A 1 102 ? 9.222 -11.698 -12.391 1.00 88.12 102 ASP A CA 1
ATOM 839 C C . ASP A 1 102 ? 8.832 -11.978 -13.850 1.00 88.12 102 ASP A C 1
ATOM 841 O O . ASP A 1 102 ? 9.053 -11.148 -14.732 1.00 88.12 102 ASP A O 1
ATOM 845 N N . ASN A 1 103 ? 8.182 -13.115 -14.110 1.00 87.00 103 ASN A N 1
ATOM 846 C CA . ASN A 1 103 ? 7.670 -13.447 -15.436 1.00 87.00 103 ASN A CA 1
ATOM 847 C C . ASN A 1 103 ? 6.604 -12.444 -15.894 1.00 87.00 103 ASN A C 1
ATOM 849 O O . ASN A 1 103 ? 6.687 -11.933 -17.011 1.00 87.00 103 ASN A O 1
ATOM 853 N N . LYS A 1 104 ? 5.644 -12.097 -15.028 1.00 85.81 104 LYS A N 1
ATOM 854 C CA . LYS A 1 104 ? 4.641 -11.063 -15.325 1.00 85.81 104 LYS A CA 1
ATOM 855 C C . LYS A 1 104 ? 5.272 -9.694 -15.564 1.00 85.81 104 LYS A C 1
ATOM 857 O O . LYS A 1 104 ? 4.894 -9.019 -16.515 1.00 85.81 104 LYS A O 1
ATOM 862 N N . LEU A 1 105 ? 6.253 -9.296 -14.753 1.00 85.50 105 LEU A N 1
ATOM 863 C CA . LEU A 1 105 ? 6.969 -8.032 -14.917 1.00 85.50 105 LEU A CA 1
ATOM 864 C C . LEU A 1 105 ? 7.700 -7.978 -16.263 1.00 85.50 105 LEU A C 1
ATOM 866 O O . LEU A 1 105 ? 7.642 -6.962 -16.952 1.00 85.50 105 LEU A O 1
ATOM 870 N N . LYS A 1 106 ? 8.362 -9.069 -16.664 1.00 85.50 106 LYS A N 1
ATOM 871 C CA . LYS A 1 106 ? 9.025 -9.178 -17.971 1.00 85.50 106 LYS A CA 1
ATOM 872 C C . LYS A 1 106 ? 8.034 -9.062 -19.122 1.00 85.50 106 LYS A C 1
ATOM 874 O O . LYS A 1 106 ? 8.296 -8.295 -20.043 1.00 85.50 106 LYS A O 1
ATOM 879 N N . LEU A 1 107 ? 6.905 -9.770 -19.049 1.00 83.12 107 LEU A N 1
ATOM 880 C CA . LEU A 1 107 ? 5.832 -9.671 -20.044 1.00 83.12 107 LEU A CA 1
ATOM 881 C C . LEU A 1 107 ? 5.279 -8.243 -20.117 1.00 83.12 107 LEU A C 1
ATOM 883 O O . LEU A 1 107 ? 5.153 -7.686 -21.200 1.00 83.12 107 LEU A O 1
ATOM 887 N N . TYR A 1 108 ? 5.050 -7.605 -18.969 1.00 79.00 108 TYR A N 1
ATOM 888 C CA . TYR A 1 108 ? 4.615 -6.211 -18.899 1.00 79.00 108 TYR A CA 1
ATOM 889 C C . TYR A 1 108 ? 5.618 -5.261 -19.573 1.00 79.00 108 TYR A C 1
ATOM 891 O O . TYR A 1 108 ? 5.227 -4.406 -20.362 1.00 79.00 108 TYR A O 1
ATOM 899 N N . CYS A 1 109 ? 6.919 -5.430 -19.310 1.00 80.00 109 CYS A N 1
ATOM 900 C CA . CYS A 1 109 ? 7.973 -4.620 -19.931 1.00 80.00 109 CYS A CA 1
ATOM 901 C C . CYS A 1 109 ? 8.097 -4.845 -21.446 1.00 80.00 109 CYS A C 1
ATOM 903 O O . CYS A 1 109 ? 8.556 -3.954 -22.150 1.00 80.00 109 CYS A O 1
ATOM 905 N N . GLN A 1 110 ? 7.739 -6.033 -21.942 1.00 78.50 110 GLN A N 1
ATOM 906 C CA . GLN A 1 110 ? 7.713 -6.334 -23.377 1.00 78.50 110 GLN A CA 1
ATOM 907 C C . GLN A 1 110 ? 6.493 -5.709 -24.054 1.00 78.50 110 GLN A C 1
ATOM 909 O O . GLN A 1 110 ? 6.611 -5.133 -25.133 1.00 78.50 110 GLN A O 1
ATOM 914 N N . ASP A 1 111 ? 5.332 -5.810 -23.408 1.00 74.25 111 ASP A N 1
ATOM 915 C CA . ASP A 1 111 ? 4.060 -5.304 -23.919 1.00 74.25 111 ASP A CA 1
ATOM 916 C C . ASP A 1 111 ? 4.017 -3.778 -23.970 1.00 74.25 111 ASP A C 1
ATOM 918 O O . ASP A 1 111 ? 3.291 -3.191 -24.775 1.00 74.25 111 ASP A O 1
ATOM 922 N N . ILE A 1 112 ? 4.739 -3.128 -23.060 1.00 66.88 112 ILE A N 1
ATOM 923 C CA . ILE A 1 112 ? 4.622 -1.701 -22.841 1.00 66.88 112 ILE A CA 1
ATOM 924 C C . ILE A 1 112 ? 6.025 -1.118 -22.856 1.00 66.88 112 ILE A C 1
ATOM 926 O O . ILE A 1 112 ? 6.732 -1.069 -21.853 1.00 66.88 112 ILE A O 1
ATOM 930 N N . ASN A 1 113 ? 6.427 -0.693 -24.047 1.00 61.22 113 ASN A N 1
ATOM 931 C CA . ASN A 1 113 ? 7.634 0.087 -24.282 1.00 61.22 113 ASN A CA 1
ATOM 932 C C . ASN A 1 113 ? 7.412 1.503 -23.694 1.00 61.22 113 ASN A C 1
ATOM 934 O O . ASN A 1 113 ? 7.124 2.440 -24.434 1.00 61.22 113 ASN A O 1
ATOM 938 N N . ILE A 1 114 ? 7.388 1.627 -22.359 1.00 62.00 114 ILE A N 1
ATOM 939 C CA . ILE A 1 114 ? 7.148 2.891 -21.635 1.00 62.00 114 ILE A CA 1
ATOM 940 C C . ILE A 1 114 ? 8.480 3.632 -21.455 1.00 62.00 114 ILE A C 1
ATOM 942 O O . ILE A 1 114 ? 9.358 3.163 -20.719 1.00 62.00 114 ILE A O 1
ATOM 946 N N . GLY A 1 115 ? 8.613 4.799 -22.088 1.00 57.69 115 GLY A N 1
ATOM 947 C CA . GLY A 1 115 ? 9.821 5.630 -22.077 1.00 57.69 115 GLY A CA 1
ATOM 948 C C . GLY A 1 115 ? 11.084 5.014 -22.713 1.00 57.69 115 GLY A C 1
ATOM 949 O O . GLY A 1 115 ? 11.084 3.913 -23.261 1.00 57.69 115 GLY A O 1
ATOM 950 N N . GLU A 1 116 ? 12.204 5.745 -22.627 1.00 57.53 116 GLU A N 1
ATOM 951 C CA . GLU A 1 116 ? 13.517 5.325 -23.165 1.00 57.53 116 GLU A CA 1
ATOM 952 C C . GLU A 1 116 ? 14.222 4.259 -22.301 1.00 57.53 116 GLU A C 1
ATOM 954 O O . GLU A 1 116 ? 15.105 3.539 -22.774 1.00 57.53 116 GLU A O 1
ATOM 959 N N . ILE A 1 117 ? 13.849 4.158 -21.017 1.00 62.16 117 ILE A N 1
ATOM 960 C CA . ILE A 1 117 ? 14.480 3.269 -20.033 1.00 62.16 117 ILE A CA 1
ATOM 961 C C . ILE A 1 117 ? 13.453 2.241 -19.538 1.00 62.16 117 ILE A C 1
ATOM 963 O O . ILE A 1 117 ? 12.481 2.635 -18.884 1.00 62.16 117 ILE A O 1
ATOM 967 N N . PRO A 1 118 ? 13.700 0.929 -19.749 1.00 74.75 118 PRO A N 1
ATOM 968 C CA . PRO A 1 118 ? 12.825 -0.135 -19.270 1.00 74.75 118 PRO A CA 1
ATOM 969 C C . PRO A 1 118 ? 12.515 -0.010 -17.778 1.00 74.75 118 PRO A C 1
ATOM 971 O O . PRO A 1 118 ? 13.411 0.282 -16.981 1.00 74.75 118 PRO A O 1
ATOM 974 N N . LEU A 1 119 ? 11.280 -0.336 -17.391 1.00 82.12 119 LEU A N 1
ATOM 975 C CA . LEU A 1 119 ? 10.797 -0.343 -16.002 1.00 82.12 119 LEU A CA 1
ATOM 976 C C . LEU A 1 119 ? 11.766 -1.058 -15.040 1.00 82.12 119 LEU A C 1
ATOM 978 O O . LEU A 1 119 ? 12.007 -0.613 -13.921 1.00 82.12 119 LEU A O 1
ATOM 982 N N . THR A 1 120 ? 12.384 -2.147 -15.504 1.00 82.06 120 THR A N 1
ATOM 983 C CA . THR A 1 120 ? 13.355 -2.939 -14.737 1.00 82.06 120 THR A CA 1
ATOM 984 C C . THR A 1 120 ? 14.674 -2.227 -14.455 1.00 82.06 120 THR A C 1
ATOM 986 O O . THR A 1 120 ? 15.380 -2.649 -13.546 1.00 82.06 120 THR A O 1
ATOM 989 N N . ARG A 1 121 ? 15.015 -1.168 -15.200 1.00 84.06 121 ARG A N 1
ATOM 990 C CA . ARG A 1 121 ? 16.283 -0.423 -15.106 1.00 84.06 121 ARG A CA 1
ATOM 991 C C . ARG A 1 121 ? 16.146 0.948 -14.448 1.00 84.06 121 ARG A C 1
ATOM 993 O O . ARG A 1 121 ? 17.160 1.545 -14.086 1.00 84.06 121 ARG A O 1
ATOM 1000 N N . ARG A 1 122 ? 14.924 1.457 -14.292 1.00 86.25 122 ARG A N 1
ATOM 1001 C CA . ARG A 1 122 ? 14.676 2.736 -13.621 1.00 86.25 122 ARG A CA 1
ATOM 1002 C C . ARG A 1 122 ? 15.020 2.642 -12.134 1.00 86.25 122 ARG A C 1
ATOM 1004 O O . ARG A 1 122 ? 14.764 1.626 -11.485 1.00 86.25 122 ARG A O 1
ATOM 1011 N N . LYS A 1 123 ? 15.627 3.703 -11.598 1.00 90.12 123 LYS A N 1
ATOM 1012 C CA . LYS A 1 123 ? 16.103 3.719 -10.212 1.00 90.12 123 LYS A CA 1
ATOM 1013 C C . LYS A 1 123 ? 14.966 3.965 -9.227 1.00 90.12 123 LYS A C 1
ATOM 1015 O O . LYS A 1 123 ? 14.158 4.869 -9.390 1.00 90.12 123 LYS A O 1
ATOM 1020 N N . ILE A 1 124 ? 14.986 3.196 -8.152 1.00 90.00 124 ILE A N 1
ATOM 1021 C CA . ILE A 1 124 ? 14.192 3.356 -6.946 1.00 90.00 124 ILE A CA 1
ATOM 1022 C C . ILE A 1 124 ? 15.112 3.981 -5.906 1.00 90.00 124 ILE A C 1
ATOM 1024 O O . ILE A 1 124 ? 16.108 3.376 -5.503 1.00 90.00 124 ILE A O 1
ATOM 1028 N N . ILE A 1 125 ? 14.768 5.201 -5.498 1.00 86.69 125 ILE A N 1
ATOM 1029 C CA . ILE A 1 125 ? 15.525 5.971 -4.514 1.00 86.69 125 ILE A CA 1
ATOM 1030 C C . ILE A 1 125 ? 14.739 6.009 -3.205 1.00 86.69 125 ILE A C 1
ATOM 1032 O O . ILE A 1 125 ? 13.578 6.434 -3.167 1.00 86.69 125 ILE A O 1
ATOM 1036 N N . GLU A 1 126 ? 15.382 5.562 -2.133 1.00 84.69 126 GLU A N 1
ATOM 1037 C CA . GLU A 1 126 ? 14.907 5.633 -0.756 1.00 84.69 126 GLU A CA 1
ATOM 1038 C C . GLU A 1 126 ? 16.008 6.245 0.109 1.00 84.69 126 GLU A C 1
ATOM 1040 O O . GLU A 1 126 ? 17.114 5.717 0.185 1.00 84.69 126 GLU A O 1
ATOM 1045 N N . GLU A 1 127 ? 15.708 7.387 0.722 1.00 83.00 127 GLU A N 1
ATOM 1046 C CA . GLU A 1 127 ? 16.611 8.074 1.643 1.00 83.00 127 GLU A CA 1
ATOM 1047 C C . GLU A 1 127 ? 16.394 7.585 3.079 1.00 83.00 127 GLU A C 1
ATOM 1049 O O . GLU A 1 127 ? 15.353 7.010 3.409 1.00 83.00 127 GLU A O 1
ATOM 1054 N N . SER A 1 128 ? 17.381 7.827 3.944 1.00 77.56 128 SER A N 1
ATOM 1055 C CA . SER A 1 128 ? 17.251 7.532 5.370 1.00 77.56 128 SER A CA 1
ATOM 1056 C C . SER A 1 128 ? 16.214 8.454 6.018 1.00 77.56 128 SER A C 1
ATOM 1058 O O . SER A 1 128 ? 16.310 9.675 5.917 1.00 77.56 128 SER A O 1
ATOM 1060 N N . ASP A 1 129 ? 15.239 7.862 6.706 1.00 77.75 129 ASP A N 1
ATOM 1061 C CA . ASP A 1 129 ? 14.166 8.555 7.417 1.00 77.75 129 ASP A CA 1
ATOM 1062 C C . ASP A 1 129 ? 13.955 7.902 8.791 1.00 77.75 129 ASP A C 1
ATOM 1064 O O . ASP A 1 129 ? 13.211 6.930 8.956 1.00 77.75 129 ASP A O 1
ATOM 1068 N N . TYR A 1 130 ? 14.641 8.445 9.797 1.00 76.12 130 TYR A N 1
ATOM 1069 C CA . TYR A 1 130 ? 14.584 7.933 11.166 1.00 76.12 130 TYR A CA 1
ATOM 1070 C C . TYR A 1 130 ? 13.149 7.849 11.715 1.00 76.12 130 TYR A C 1
ATOM 1072 O O . TYR A 1 130 ? 12.817 6.895 12.420 1.00 76.12 130 TYR A O 1
ATOM 1080 N N . PHE A 1 131 ? 12.283 8.810 11.379 1.00 77.75 131 PHE A N 1
ATOM 1081 C CA . PHE A 1 131 ? 10.904 8.836 11.872 1.00 77.75 131 PHE A CA 1
ATOM 1082 C C . PHE A 1 131 ? 10.078 7.702 11.271 1.00 77.75 131 PHE A C 1
ATOM 1084 O O . PHE A 1 131 ? 9.389 6.992 12.007 1.00 77.75 131 PHE A O 1
ATOM 1091 N N . THR A 1 132 ? 10.228 7.458 9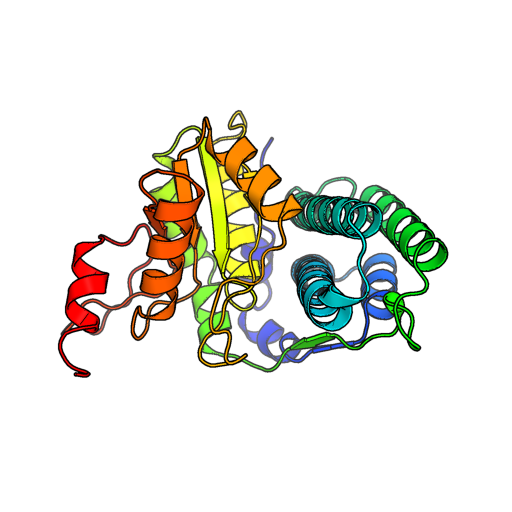.965 1.00 78.56 132 THR A N 1
ATOM 1092 C CA . THR A 1 132 ? 9.618 6.293 9.306 1.00 78.56 132 THR A CA 1
ATOM 1093 C C . THR A 1 132 ? 10.087 4.991 9.962 1.00 78.56 132 THR A C 1
ATOM 1095 O O . THR A 1 132 ? 9.295 4.074 10.186 1.00 78.56 132 THR A O 1
ATOM 1098 N N . TRP A 1 133 ? 11.367 4.904 10.337 1.00 77.62 133 TRP A N 1
ATOM 1099 C CA . TRP A 1 133 ? 11.902 3.726 11.015 1.00 77.62 133 TRP A CA 1
ATOM 1100 C C . TRP A 1 133 ? 11.280 3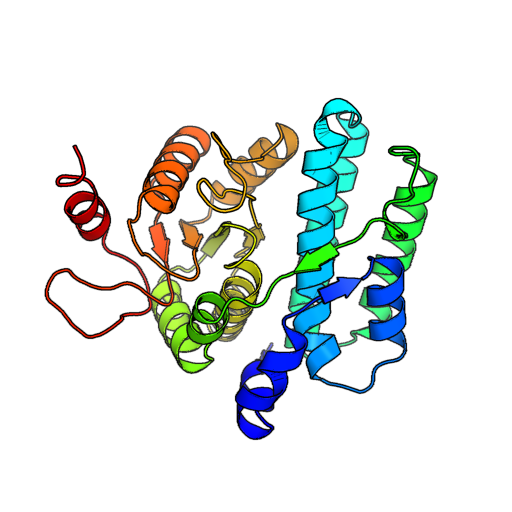.501 12.396 1.00 77.62 133 TRP A C 1
ATOM 1102 O O . TRP A 1 133 ? 10.790 2.404 12.680 1.00 77.62 133 TRP A O 1
ATOM 1112 N N . GLU A 1 134 ? 11.247 4.532 13.243 1.00 82.12 134 GLU A N 1
ATOM 1113 C CA . GLU A 1 134 ? 10.611 4.454 14.563 1.00 82.12 134 GLU A CA 1
ATOM 1114 C C . GLU A 1 134 ? 9.133 4.059 14.443 1.00 82.12 134 GLU A C 1
ATOM 1116 O O . GLU A 1 134 ? 8.633 3.235 15.215 1.00 82.12 134 GLU A O 1
ATOM 1121 N N . ALA A 1 135 ? 8.439 4.596 13.439 1.00 85.38 135 ALA A N 1
ATOM 1122 C CA . ALA A 1 135 ? 7.045 4.283 13.190 1.00 85.38 135 ALA A CA 1
ATOM 1123 C C . ALA A 1 135 ? 6.826 2.816 12.806 1.00 85.38 135 ALA A C 1
ATOM 1125 O O . ALA A 1 135 ? 5.774 2.270 13.110 1.00 85.38 135 ALA A O 1
ATOM 1126 N N . THR A 1 136 ? 7.809 2.143 12.204 1.00 85.69 136 THR A N 1
ATOM 1127 C CA . THR A 1 136 ? 7.700 0.720 11.836 1.00 85.69 136 THR A CA 1
ATOM 1128 C C . THR A 1 136 ? 7.946 -0.253 12.993 1.00 85.69 136 THR A C 1
ATOM 1130 O O . THR A 1 136 ? 7.905 -1.461 12.772 1.00 85.69 136 THR A O 1
ATOM 1133 N N . HIS A 1 137 ? 8.183 0.234 14.219 1.00 86.19 137 HIS A N 1
ATOM 1134 C CA . HIS A 1 137 ? 8.506 -0.607 15.374 1.00 86.19 137 HIS A CA 1
ATOM 1135 C C . HIS A 1 137 ? 7.455 -1.719 15.612 1.00 86.19 137 HIS A C 1
ATOM 1137 O O . HIS A 1 137 ? 6.259 -1.410 15.696 1.00 86.19 137 HIS A O 1
ATOM 1143 N N . PRO A 1 138 ? 7.860 -2.991 15.836 1.00 84.88 138 PRO A N 1
ATOM 1144 C CA . PRO A 1 138 ? 6.935 -4.130 15.914 1.00 84.88 138 PRO A CA 1
ATOM 1145 C C . PRO A 1 138 ? 5.806 -3.958 16.936 1.00 84.88 138 PRO A C 1
ATOM 1147 O O . PRO A 1 138 ? 4.651 -4.262 16.647 1.00 84.88 138 PRO A O 1
ATOM 1150 N N . LEU A 1 139 ? 6.120 -3.414 18.119 1.00 87.19 139 LEU A N 1
ATOM 1151 C CA . LEU A 1 139 ? 5.119 -3.144 19.158 1.00 87.19 139 LEU A CA 1
ATOM 1152 C C . LEU A 1 139 ? 4.064 -2.117 18.711 1.00 87.19 139 LEU A C 1
ATOM 1154 O O . LEU A 1 139 ? 2.890 -2.284 19.021 1.00 87.19 139 LEU A O 1
ATOM 1158 N N . LYS A 1 140 ? 4.455 -1.076 17.963 1.00 90.75 140 LYS A N 1
ATOM 1159 C CA . LYS A 1 140 ? 3.512 -0.063 17.461 1.00 90.75 140 LYS A CA 1
ATOM 1160 C C . LYS A 1 140 ? 2.601 -0.674 16.399 1.00 90.75 140 LYS A C 1
ATOM 1162 O O . LYS A 1 140 ? 1.387 -0.512 16.482 1.00 90.75 140 LYS A O 1
ATOM 1167 N N . ASN A 1 141 ? 3.171 -1.457 15.479 1.00 91.62 141 ASN A N 1
ATOM 1168 C CA . ASN A 1 141 ? 2.395 -2.191 14.478 1.00 91.62 141 ASN A CA 1
ATOM 1169 C C . ASN A 1 141 ? 1.397 -3.154 15.137 1.00 91.62 141 ASN A C 1
ATOM 1171 O O . ASN A 1 141 ? 0.251 -3.237 14.702 1.00 91.62 141 ASN A O 1
ATOM 1175 N N . GLN A 1 142 ? 1.806 -3.851 16.202 1.00 91.81 142 GLN A N 1
ATOM 1176 C CA . GLN A 1 142 ? 0.932 -4.740 16.969 1.00 91.81 142 GLN A CA 1
ATOM 1177 C C . GLN A 1 142 ? -0.241 -3.982 17.605 1.00 91.81 142 GLN A C 1
ATOM 1179 O O . GLN A 1 142 ? -1.390 -4.350 17.374 1.00 91.81 142 GLN A O 1
ATOM 1184 N N . ILE A 1 143 ? 0.032 -2.889 18.327 1.00 93.62 143 ILE A N 1
ATOM 1185 C CA . ILE A 1 143 ? -1.005 -2.054 18.956 1.00 93.62 143 ILE A CA 1
ATOM 1186 C C . ILE A 1 143 ? -1.986 -1.519 17.903 1.00 93.62 143 ILE A C 1
ATOM 1188 O O . ILE A 1 143 ? -3.203 -1.561 18.093 1.00 93.62 143 ILE A O 1
ATOM 1192 N N . THR A 1 144 ? -1.479 -1.040 16.764 1.00 95.69 144 THR A N 1
ATOM 1193 C CA . THR A 1 144 ? -2.337 -0.538 15.687 1.00 95.69 144 THR A CA 1
ATOM 1194 C C . THR A 1 144 ? -3.170 -1.652 15.056 1.00 95.69 144 THR A C 1
ATOM 1196 O O . THR A 1 144 ? -4.360 -1.447 14.809 1.00 95.69 144 THR A O 1
ATOM 1199 N N . ALA A 1 145 ? -2.594 -2.840 14.849 1.00 95.19 145 ALA A N 1
ATOM 1200 C CA . ALA A 1 145 ? -3.312 -4.004 14.336 1.00 95.19 145 ALA A CA 1
ATOM 1201 C C . ALA A 1 145 ? -4.443 -4.442 15.283 1.00 95.19 145 ALA A C 1
ATOM 1203 O O . ALA A 1 145 ? -5.549 -4.746 14.832 1.00 95.19 145 ALA A O 1
ATOM 1204 N N . GLU A 1 146 ? -4.197 -4.438 16.594 1.00 95.50 146 GLU A N 1
ATOM 1205 C CA . GLU A 1 146 ? -5.207 -4.735 17.614 1.00 95.50 146 GLU A CA 1
ATOM 1206 C C . GLU A 1 146 ? -6.333 -3.700 17.592 1.00 95.50 146 GLU A C 1
ATOM 1208 O O . GLU A 1 146 ? -7.510 -4.065 17.593 1.00 95.50 146 GLU A O 1
ATOM 1213 N N . ALA A 1 147 ? -5.997 -2.413 17.473 1.00 95.19 147 ALA A N 1
ATOM 1214 C CA . ALA A 1 147 ? -6.986 -1.343 17.405 1.00 95.19 147 ALA A CA 1
ATOM 1215 C C . ALA A 1 147 ? -7.916 -1.474 16.184 1.00 95.19 147 ALA A C 1
ATOM 1217 O O . ALA A 1 147 ? -9.128 -1.289 16.314 1.00 95.19 147 ALA A O 1
ATOM 1218 N N . ILE A 1 148 ? -7.387 -1.822 15.007 1.00 96.25 148 ILE A N 1
ATOM 1219 C CA . ILE A 1 148 ? -8.200 -2.019 13.791 1.00 96.25 148 ILE A CA 1
ATOM 1220 C C . ILE A 1 148 ? -8.888 -3.394 13.741 1.00 96.25 148 ILE A C 1
ATOM 1222 O O . ILE A 1 148 ? -9.800 -3.590 12.939 1.00 96.25 148 ILE A O 1
ATOM 1226 N N . SER A 1 149 ? -8.518 -4.339 14.614 1.00 95.19 149 SER A N 1
ATOM 1227 C CA . SER A 1 149 ? -9.126 -5.680 14.681 1.00 95.19 149 SER A CA 1
ATOM 1228 C C . SER A 1 149 ? -10.615 -5.670 15.052 1.00 95.19 149 SER A C 1
ATOM 1230 O O . SER A 1 149 ? -11.319 -6.659 14.827 1.00 95.19 149 SER A O 1
ATOM 1232 N N . GLN A 1 150 ? -11.117 -4.541 15.564 1.00 94.31 150 GLN A N 1
ATOM 1233 C CA . GLN A 1 150 ? -12.547 -4.316 15.774 1.00 94.31 150 GLN A CA 1
ATOM 1234 C C . GLN A 1 150 ? -13.353 -4.353 14.463 1.00 94.31 150 GLN A C 1
ATOM 1236 O O . GLN A 1 150 ? -14.554 -4.619 14.482 1.00 94.31 150 GLN A O 1
ATOM 1241 N N . PHE A 1 151 ? -12.707 -4.125 13.315 1.00 94.94 151 PHE A N 1
ATOM 1242 C CA . PHE A 1 151 ? -13.343 -4.202 12.006 1.00 94.94 151 PHE A CA 1
ATOM 1243 C C . PHE A 1 151 ? -13.316 -5.636 11.467 1.00 94.94 151 PHE A C 1
ATOM 1245 O O . PHE A 1 151 ? -12.262 -6.261 11.344 1.00 94.94 151 PHE A O 1
ATOM 1252 N N . SER A 1 152 ? -14.482 -6.162 11.086 1.00 93.19 152 SER A N 1
ATOM 1253 C CA . SER A 1 152 ? -14.591 -7.500 10.488 1.00 93.19 152 SER A CA 1
ATOM 1254 C C . SER A 1 152 ? -14.023 -7.560 9.066 1.00 93.19 152 SER A C 1
ATOM 1256 O O . SER A 1 152 ? -13.413 -8.561 8.688 1.00 93.19 152 SER A O 1
ATOM 1258 N N . ARG A 1 153 ? -14.221 -6.491 8.286 1.00 96.00 153 ARG A N 1
ATOM 1259 C CA . ARG A 1 153 ? -13.787 -6.342 6.892 1.00 96.00 153 ARG A CA 1
ATOM 1260 C C . ARG A 1 153 ? -13.347 -4.906 6.645 1.00 96.00 153 ARG A C 1
ATOM 1262 O O . ARG A 1 153 ? -14.122 -3.981 6.907 1.00 96.00 153 ARG A O 1
ATOM 1269 N N . MET A 1 154 ? -12.145 -4.711 6.116 1.00 97.12 154 MET A N 1
ATOM 1270 C CA . MET A 1 154 ? -11.603 -3.386 5.833 1.00 97.12 154 MET A CA 1
ATOM 1271 C C . MET A 1 154 ? -10.887 -3.289 4.487 1.00 97.12 154 MET A C 1
ATOM 1273 O O . MET A 1 154 ? -10.281 -4.244 4.008 1.00 97.12 154 MET A O 1
ATOM 1277 N N . LEU A 1 155 ? -10.960 -2.103 3.897 1.00 98.06 155 LEU A N 1
ATOM 1278 C CA . LEU A 1 155 ? -10.055 -1.620 2.869 1.00 98.06 155 LEU A CA 1
ATOM 1279 C C . LEU A 1 155 ? -9.058 -0.702 3.577 1.00 98.06 155 LEU A C 1
ATOM 1281 O O . LEU A 1 155 ? -9.420 0.395 4.006 1.00 98.06 155 LEU A O 1
ATOM 1285 N N . MET A 1 156 ? -7.827 -1.176 3.741 1.00 98.12 156 MET A N 1
ATOM 1286 C CA . MET A 1 156 ? -6.727 -0.367 4.249 1.00 98.12 156 MET A CA 1
ATOM 1287 C C . MET A 1 156 ? -6.067 0.377 3.088 1.00 98.12 156 MET A C 1
ATOM 1289 O O . MET A 1 156 ? -5.675 -0.247 2.101 1.00 98.12 156 MET A O 1
ATOM 1293 N N . ILE A 1 157 ? -5.912 1.691 3.226 1.00 98.00 157 ILE A N 1
ATOM 1294 C CA . ILE A 1 157 ? -5.292 2.571 2.235 1.00 98.00 157 ILE A CA 1
ATOM 1295 C C . ILE A 1 157 ? -4.054 3.239 2.851 1.00 98.00 157 ILE A C 1
ATOM 1297 O O . ILE A 1 157 ? -4.175 4.287 3.491 1.00 98.00 157 ILE A O 1
ATOM 1301 N N . PRO A 1 158 ? -2.863 2.634 2.710 1.00 96.62 158 PRO A N 1
ATOM 1302 C CA . PRO A 1 158 ? -1.604 3.256 3.108 1.00 96.62 158 PRO A CA 1
ATOM 1303 C C . PRO A 1 158 ? -1.278 4.480 2.244 1.00 96.62 158 PRO A C 1
ATOM 1305 O O . PRO A 1 158 ? -1.315 4.396 1.013 1.00 96.62 158 PRO A O 1
ATOM 1308 N N . ILE A 1 159 ? -0.894 5.589 2.874 1.00 95.00 159 ILE A N 1
ATOM 1309 C CA . ILE A 1 159 ? -0.387 6.789 2.202 1.00 95.00 159 ILE A CA 1
ATOM 1310 C C . ILE A 1 159 ? 1.101 6.609 1.873 1.00 95.00 159 ILE A C 1
ATOM 1312 O O . ILE A 1 159 ? 1.975 6.675 2.733 1.00 95.00 159 ILE A O 1
ATOM 1316 N N . ALA A 1 160 ? 1.413 6.305 0.617 1.00 91.38 160 ALA A N 1
ATOM 1317 C CA . ALA A 1 160 ? 2.76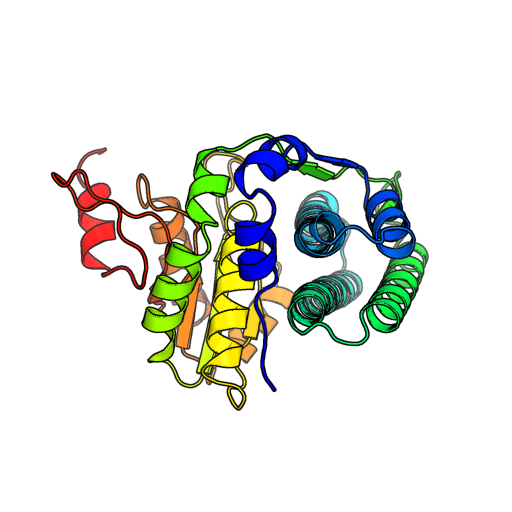1 5.952 0.192 1.00 91.38 160 ALA A CA 1
ATOM 1318 C C . ALA A 1 160 ? 3.700 7.183 0.109 1.00 91.38 160 ALA A C 1
ATOM 1320 O O . ALA A 1 160 ? 3.313 8.258 -0.349 1.00 91.38 160 ALA A O 1
ATOM 1321 N N . HIS A 1 161 ? 4.995 7.058 0.423 1.00 87.25 161 HIS A N 1
ATOM 1322 C CA . HIS A 1 161 ? 5.734 5.794 0.582 1.00 87.25 161 HIS A CA 1
ATOM 1323 C C . HIS A 1 161 ? 6.053 5.378 2.016 1.00 87.25 161 HIS A C 1
ATOM 1325 O O . HIS A 1 161 ? 6.222 4.180 2.227 1.00 87.25 161 HIS A O 1
ATOM 1331 N N . GLY A 1 162 ? 6.182 6.318 2.957 1.00 85.19 162 GLY A N 1
ATOM 1332 C CA . GLY A 1 162 ? 6.701 6.018 4.300 1.00 85.19 162 GLY A CA 1
ATOM 1333 C C . GLY A 1 162 ? 5.870 4.952 5.015 1.00 85.19 162 GLY A C 1
ATOM 1334 O O . GLY A 1 162 ? 6.405 3.989 5.571 1.00 85.19 162 GLY A O 1
ATOM 1335 N N . SER A 1 163 ? 4.554 5.023 4.834 1.00 90.75 163 SER A N 1
ATOM 1336 C CA . SER A 1 163 ? 3.619 4.141 5.515 1.00 90.75 163 SER A CA 1
ATOM 1337 C C . SER A 1 163 ? 3.588 2.713 4.974 1.00 90.75 163 SER A C 1
ATOM 1339 O O . SER A 1 163 ? 3.123 1.819 5.678 1.00 90.75 163 SER A O 1
ATOM 1341 N N . LEU A 1 164 ? 4.110 2.447 3.765 1.00 90.06 164 LEU A N 1
ATOM 1342 C CA . LEU A 1 164 ? 3.957 1.154 3.078 1.00 90.06 164 LEU A CA 1
ATOM 1343 C C . LEU A 1 164 ? 4.414 -0.024 3.938 1.00 90.06 164 LEU A C 1
ATOM 1345 O O . LEU A 1 164 ? 3.725 -1.042 4.036 1.00 90.06 164 LEU A O 1
ATOM 1349 N N . ARG A 1 165 ? 5.579 0.117 4.575 1.00 87.31 165 ARG A N 1
ATOM 1350 C CA . ARG A 1 165 ? 6.178 -0.948 5.382 1.00 87.31 165 ARG A CA 1
ATOM 1351 C C . ARG A 1 165 ? 5.365 -1.217 6.643 1.00 87.31 165 ARG A C 1
ATOM 1353 O O . ARG A 1 165 ? 5.000 -2.364 6.893 1.00 87.31 165 ARG A O 1
ATOM 1360 N N . ALA A 1 166 ? 5.074 -0.165 7.405 1.00 90.25 166 ALA A N 1
ATOM 1361 C CA . ALA A 1 166 ? 4.294 -0.265 8.633 1.00 90.25 166 ALA A CA 1
ATOM 1362 C C . ALA A 1 166 ? 2.886 -0.804 8.347 1.00 90.25 166 ALA A C 1
ATOM 1364 O O . ALA A 1 166 ? 2.452 -1.757 8.988 1.00 90.25 166 ALA A O 1
ATOM 1365 N N . ALA A 1 167 ? 2.210 -0.270 7.329 1.00 93.69 167 ALA A N 1
ATOM 1366 C CA . ALA A 1 167 ? 0.863 -0.684 6.959 1.00 93.69 167 ALA A CA 1
ATOM 1367 C C . ALA A 1 167 ? 0.796 -2.151 6.539 1.00 93.69 167 ALA A C 1
ATOM 1369 O O . ALA A 1 167 ? -0.130 -2.858 6.923 1.00 93.69 167 ALA A O 1
ATOM 1370 N N . THR A 1 168 ? 1.789 -2.620 5.778 1.00 90.62 168 THR A N 1
ATOM 1371 C CA . THR A 1 168 ? 1.868 -4.025 5.367 1.00 90.62 168 THR A CA 1
ATOM 1372 C C . THR A 1 168 ? 1.988 -4.939 6.589 1.00 90.62 168 THR A C 1
ATOM 1374 O O . THR A 1 168 ? 1.198 -5.873 6.717 1.00 90.62 168 THR A O 1
ATOM 1377 N N . ASP A 1 169 ? 2.900 -4.648 7.529 1.00 88.69 169 ASP A N 1
ATOM 1378 C CA . ASP A 1 169 ? 3.041 -5.448 8.760 1.00 88.69 169 ASP A CA 1
ATOM 1379 C C . ASP A 1 169 ? 1.768 -5.405 9.624 1.00 88.69 169 ASP A C 1
ATOM 1381 O O . ASP A 1 169 ? 1.282 -6.444 10.069 1.00 88.69 169 ASP A O 1
ATOM 1385 N N . ILE A 1 170 ? 1.170 -4.223 9.805 1.00 92.50 170 ILE A N 1
ATOM 1386 C CA . ILE A 1 170 ? -0.099 -4.051 10.530 1.00 92.50 170 ILE A CA 1
ATOM 1387 C C . ILE A 1 170 ? -1.211 -4.884 9.889 1.00 92.50 170 ILE A C 1
ATOM 1389 O O . ILE A 1 170 ? -1.935 -5.596 10.586 1.00 92.50 170 ILE A O 1
ATOM 1393 N N . PHE A 1 171 ? -1.355 -4.809 8.565 1.00 93.62 171 PHE A N 1
ATOM 1394 C CA . PHE A 1 171 ? -2.382 -5.538 7.830 1.00 93.62 171 PHE A CA 1
ATOM 1395 C C . PHE A 1 171 ? -2.226 -7.049 7.997 1.00 93.62 171 PHE A C 1
ATOM 1397 O O . PHE A 1 171 ? -3.210 -7.763 8.174 1.00 93.62 171 PHE A O 1
ATOM 1404 N N . LEU A 1 172 ? -0.994 -7.547 7.998 1.00 89.12 172 LEU A N 1
ATOM 1405 C CA . LEU A 1 172 ? -0.717 -8.970 8.156 1.00 89.12 172 LEU A CA 1
ATOM 1406 C C . LEU A 1 172 ? -0.955 -9.465 9.581 1.00 89.12 172 LEU A C 1
ATOM 1408 O O . LEU A 1 172 ? -1.563 -10.517 9.760 1.00 89.12 172 LEU A O 1
ATOM 1412 N N . ARG A 1 173 ? -0.582 -8.679 10.596 1.00 90.12 173 ARG A N 1
ATOM 1413 C CA . ARG A 1 173 ? -0.954 -8.950 11.996 1.00 90.12 173 ARG A CA 1
ATOM 1414 C C . ARG A 1 173 ? -2.469 -8.964 12.171 1.00 90.12 173 ARG A C 1
ATOM 1416 O O . ARG A 1 173 ? -3.017 -9.856 12.812 1.00 90.12 173 ARG A O 1
ATOM 1423 N N . TYR A 1 174 ? -3.171 -8.021 11.545 1.00 92.88 174 TYR A N 1
ATOM 1424 C CA . TYR A 1 174 ? -4.629 -8.039 11.493 1.00 92.88 174 TYR A CA 1
ATOM 1425 C C . TYR A 1 174 ? -5.160 -9.326 10.846 1.00 92.88 174 TYR A C 1
ATOM 1427 O O . TYR A 1 174 ? -6.089 -9.937 11.372 1.00 92.88 174 TYR A O 1
ATOM 1435 N N . LYS A 1 175 ? -4.570 -9.766 9.728 1.00 90.25 175 LYS A N 1
ATOM 1436 C CA . LYS A 1 175 ? -4.952 -11.006 9.040 1.00 90.25 175 LYS A CA 1
ATOM 1437 C C . LYS A 1 175 ? -4.683 -12.257 9.875 1.00 90.25 175 LYS A C 1
ATOM 1439 O O . LYS A 1 175 ? -5.459 -13.199 9.751 1.00 90.25 175 LYS A O 1
ATOM 1444 N N . ASP A 1 176 ? -3.674 -12.252 10.741 1.00 87.81 176 ASP A N 1
ATOM 1445 C CA . ASP A 1 176 ? -3.443 -13.313 11.730 1.00 87.81 176 ASP A CA 1
ATOM 1446 C C . ASP A 1 176 ? -4.576 -13.384 12.763 1.00 87.81 176 ASP A C 1
ATOM 1448 O O . ASP A 1 176 ? -5.125 -14.450 13.033 1.00 87.81 176 ASP A O 1
ATOM 1452 N N . MET A 1 177 ? -5.009 -12.224 13.264 1.00 90.56 177 MET A N 1
ATOM 1453 C CA . MET A 1 177 ? -6.140 -12.117 14.194 1.00 90.56 177 MET A CA 1
ATOM 1454 C C . MET A 1 177 ? -7.500 -12.382 13.526 1.00 90.56 177 MET A C 1
ATOM 1456 O O . MET A 1 177 ? -8.463 -12.761 14.197 1.00 90.56 177 MET A O 1
ATOM 1460 N N . LYS A 1 178 ? -7.609 -12.151 12.211 1.00 92.19 178 LYS A N 1
ATOM 1461 C CA . LYS A 1 178 ? -8.836 -12.270 11.403 1.00 92.19 178 LYS A CA 1
ATOM 1462 C C . LYS A 1 178 ? -8.573 -13.062 10.104 1.00 92.19 178 LYS A C 1
ATOM 1464 O O . LYS A 1 178 ? -8.686 -12.503 8.999 1.00 92.19 178 LYS A O 1
ATOM 1469 N N . PRO A 1 179 ? -8.266 -14.370 10.198 1.00 87.81 179 PRO A N 1
ATOM 1470 C CA . PRO A 1 179 ? -7.877 -15.181 9.041 1.00 87.81 179 PRO A CA 1
ATOM 1471 C C . PRO A 1 179 ? -8.975 -15.236 7.973 1.00 87.81 179 PRO A C 1
ATOM 1473 O O . PRO A 1 179 ? -8.678 -15.057 6.793 1.00 87.81 179 PRO A O 1
ATOM 1476 N N . GLU A 1 180 ? -10.239 -15.318 8.392 1.00 90.25 180 GLU A N 1
ATOM 1477 C CA . GLU A 1 180 ? -11.414 -15.392 7.508 1.00 90.25 180 GLU A CA 1
ATOM 1478 C C . GLU A 1 180 ? -11.868 -14.034 6.937 1.00 90.25 180 GLU A C 1
ATOM 1480 O O . GLU A 1 180 ? -12.858 -13.954 6.212 1.00 90.25 180 GLU A O 1
ATOM 1485 N N . SER A 1 181 ? -11.190 -12.933 7.279 1.00 92.44 181 SER A N 1
ATOM 1486 C CA . SER A 1 181 ? -11.552 -11.610 6.761 1.00 92.44 181 SER A CA 1
ATOM 1487 C C . SER A 1 181 ? -11.235 -11.483 5.267 1.00 92.44 181 SER A C 1
ATOM 1489 O O . SER A 1 181 ? -10.123 -11.783 4.841 1.00 92.44 181 SER A O 1
ATOM 1491 N N . ASP A 1 182 ? -12.156 -10.937 4.478 1.00 94.25 182 ASP A N 1
ATOM 1492 C CA . ASP A 1 182 ? -11.944 -10.570 3.068 1.00 94.25 182 ASP A CA 1
ATOM 1493 C C . ASP A 1 182 ? -11.341 -9.158 2.916 1.00 94.25 182 ASP A C 1
ATOM 1495 O O . ASP A 1 182 ? -11.505 -8.507 1.879 1.00 94.25 182 ASP A O 1
ATOM 1499 N N . SER A 1 183 ? -10.688 -8.655 3.970 1.00 96.31 183 SER A N 1
ATOM 1500 C CA . SER A 1 183 ? -10.024 -7.353 3.967 1.00 96.31 183 SER A CA 1
ATOM 1501 C C . SER A 1 183 ? -8.960 -7.263 2.882 1.00 96.31 183 SER A C 1
ATOM 1503 O O . SER A 1 183 ? -8.290 -8.244 2.559 1.00 96.31 183 SER A O 1
ATOM 1505 N N . VAL A 1 184 ? -8.775 -6.056 2.363 1.00 96.06 184 VAL A N 1
ATOM 1506 C CA . VAL A 1 184 ? -7.815 -5.745 1.306 1.00 96.06 184 VAL A CA 1
ATOM 1507 C C . VAL A 1 184 ? -6.964 -4.549 1.711 1.00 96.06 184 VAL A C 1
ATOM 1509 O O . VAL A 1 184 ? -7.373 -3.720 2.524 1.00 96.06 184 VAL A O 1
ATOM 1512 N N . ILE A 1 185 ? -5.770 -4.475 1.141 1.00 96.38 185 ILE A N 1
ATOM 1513 C CA . ILE A 1 185 ? -4.836 -3.367 1.308 1.00 96.38 185 ILE A CA 1
ATOM 1514 C C . ILE A 1 185 ? -4.479 -2.846 -0.081 1.00 96.38 185 ILE A C 1
ATOM 1516 O O . ILE A 1 185 ? -4.149 -3.643 -0.961 1.00 96.38 185 ILE A O 1
ATOM 1520 N N . TYR A 1 186 ? -4.567 -1.533 -0.277 1.00 96.75 186 TYR A N 1
ATOM 1521 C CA . TYR A 1 186 ? -4.179 -0.890 -1.528 1.00 96.75 186 TYR A CA 1
ATOM 1522 C C . TYR A 1 186 ? -3.472 0.444 -1.261 1.00 96.75 186 TYR A C 1
ATOM 1524 O O . TYR A 1 186 ? -4.100 1.363 -0.734 1.00 96.75 186 TYR A O 1
ATOM 1532 N N . PRO A 1 187 ? -2.173 0.563 -1.572 1.00 96.06 187 PRO A N 1
ATOM 1533 C CA . PRO A 1 187 ? -1.411 1.780 -1.327 1.00 96.06 187 PRO A CA 1
ATOM 1534 C C . PRO A 1 187 ? -1.739 2.881 -2.328 1.00 96.06 187 PRO A C 1
ATOM 1536 O O . PRO A 1 187 ? -1.911 2.628 -3.516 1.00 96.06 187 PRO A O 1
ATOM 1539 N N . VAL A 1 188 ? -1.733 4.126 -1.858 1.00 95.62 188 VAL A N 1
ATOM 1540 C CA . VAL A 1 188 ? -1.952 5.300 -2.704 1.00 95.62 188 VAL A CA 1
ATOM 1541 C C . VAL A 1 188 ? -0.878 6.330 -2.429 1.00 95.62 188 VAL A C 1
ATOM 1543 O O . VAL A 1 188 ? -0.610 6.672 -1.279 1.00 95.62 188 VAL A O 1
ATOM 1546 N N . ARG A 1 189 ? -0.250 6.852 -3.484 1.00 93.12 189 ARG A N 1
ATOM 1547 C CA . ARG A 1 189 ? 0.710 7.943 -3.332 1.00 93.12 189 ARG A CA 1
ATOM 1548 C C . ARG A 1 189 ? -0.012 9.237 -3.007 1.00 93.12 189 ARG A C 1
ATOM 1550 O O . ARG A 1 189 ? -0.817 9.730 -3.797 1.00 93.12 189 ARG A O 1
ATOM 1557 N N . PHE A 1 190 ? 0.366 9.809 -1.870 1.00 92.38 190 PHE A N 1
ATOM 1558 C CA . PHE A 1 190 ? 0.100 11.202 -1.576 1.00 92.38 190 PHE A CA 1
ATOM 1559 C C . PHE A 1 190 ? 1.138 11.776 -0.607 1.00 92.38 190 PHE A C 1
ATOM 1561 O O . PHE A 1 190 ? 1.259 11.313 0.521 1.00 92.38 190 PHE A O 1
ATOM 1568 N N . SER A 1 191 ? 1.898 12.788 -1.027 1.00 84.81 191 SER A N 1
ATOM 1569 C CA . SER A 1 191 ? 2.791 13.512 -0.120 1.00 84.81 191 SER A CA 1
ATOM 1570 C C . SER A 1 191 ? 2.925 14.979 -0.513 1.00 84.81 191 SER A C 1
ATOM 1572 O O . SER A 1 191 ? 3.555 15.321 -1.517 1.00 84.81 191 SER A O 1
ATOM 1574 N N . THR A 1 192 ? 2.364 15.863 0.312 1.00 81.38 192 THR A N 1
ATOM 1575 C CA . THR A 1 192 ? 2.426 17.317 0.099 1.00 81.38 192 THR A CA 1
ATOM 1576 C C . THR A 1 192 ? 3.832 17.877 0.279 1.00 81.38 192 THR A C 1
ATOM 1578 O O . THR A 1 192 ? 4.174 18.872 -0.352 1.00 81.38 192 THR A O 1
ATOM 1581 N N . ASP A 1 193 ? 4.651 17.229 1.106 1.00 78.94 193 ASP A N 1
ATOM 1582 C CA . ASP A 1 193 ? 5.922 17.800 1.551 1.00 78.94 193 ASP A CA 1
ATOM 1583 C C . ASP A 1 193 ? 7.090 17.220 0.751 1.00 78.94 193 ASP A C 1
ATOM 1585 O O . ASP A 1 193 ? 7.834 17.963 0.112 1.00 78.94 193 ASP A O 1
ATOM 1589 N N . LYS A 1 194 ? 7.210 15.883 0.715 1.00 79.38 194 LYS A N 1
ATOM 1590 C CA . LYS A 1 194 ? 8.318 15.189 0.034 1.00 79.38 194 LYS A CA 1
ATOM 1591 C C . LYS A 1 194 ? 8.186 15.265 -1.491 1.00 79.38 194 LYS A C 1
ATOM 1593 O O . LYS A 1 194 ? 9.188 15.386 -2.186 1.00 79.38 194 LYS A O 1
ATOM 1598 N N . PHE A 1 195 ? 6.956 15.225 -2.010 1.00 81.88 195 PHE A N 1
ATOM 1599 C CA . PHE A 1 195 ? 6.693 15.133 -3.454 1.00 81.88 195 PHE A CA 1
ATOM 1600 C C . PHE A 1 195 ? 5.822 16.263 -4.007 1.00 81.88 195 PHE A C 1
ATOM 1602 O O . PHE A 1 195 ? 5.576 16.311 -5.210 1.00 81.88 195 PHE A O 1
ATOM 1609 N N . LYS A 1 196 ? 5.406 17.214 -3.155 1.00 84.44 196 LYS A N 1
ATOM 1610 C CA . LYS A 1 196 ? 4.591 18.378 -3.546 1.00 84.44 196 LYS A CA 1
ATOM 1611 C C . LYS A 1 196 ? 3.296 17.992 -4.264 1.00 84.44 196 LYS A C 1
ATOM 1613 O O . LYS A 1 196 ? 2.789 18.745 -5.099 1.00 84.44 196 LYS A O 1
ATOM 1618 N N . ASP A 1 197 ? 2.746 16.831 -3.917 1.00 86.12 197 ASP A N 1
ATOM 1619 C CA . ASP A 1 197 ? 1.485 16.359 -4.465 1.00 86.12 197 ASP A CA 1
ATOM 1620 C C . ASP A 1 197 ? 0.350 17.297 -4.044 1.00 86.12 197 ASP A C 1
ATOM 1622 O O . ASP A 1 197 ? 0.163 17.604 -2.863 1.00 86.12 197 ASP A O 1
ATOM 1626 N N . ARG A 1 198 ? -0.426 17.760 -5.027 1.00 85.94 198 ARG A N 1
ATOM 1627 C CA . ARG A 1 198 ? -1.611 18.599 -4.783 1.00 85.94 198 ARG A CA 1
ATOM 1628 C C . ARG A 1 198 ? -2.861 17.763 -4.519 1.00 85.94 198 ARG A C 1
ATOM 1630 O O . ARG A 1 198 ? -3.754 18.213 -3.804 1.00 85.94 198 ARG A O 1
ATOM 1637 N N . THR A 1 199 ? -2.900 16.561 -5.078 1.00 88.56 199 THR A N 1
ATOM 1638 C CA . THR A 1 199 ? -3.992 15.589 -4.997 1.00 88.56 199 THR A CA 1
ATOM 1639 C C . THR A 1 199 ? -3.410 14.189 -4.836 1.00 88.56 199 THR A C 1
ATOM 1641 O O . THR A 1 199 ? -2.211 13.982 -5.036 1.00 88.56 199 THR A O 1
ATOM 1644 N N . LEU A 1 200 ? -4.250 13.225 -4.458 1.00 91.31 200 LEU A N 1
ATOM 1645 C CA . LEU A 1 200 ? -3.851 11.823 -4.460 1.00 91.31 200 LEU A CA 1
ATOM 1646 C C . LEU A 1 200 ? -3.575 11.383 -5.898 1.00 91.31 200 LEU A C 1
ATOM 1648 O O . LEU A 1 200 ? -4.262 11.811 -6.824 1.00 91.31 200 LEU A O 1
ATOM 1652 N N . ARG A 1 201 ? -2.552 10.549 -6.076 1.00 93.12 201 ARG A N 1
ATOM 1653 C CA . ARG A 1 201 ? -2.112 10.074 -7.390 1.00 93.12 201 ARG A CA 1
ATOM 1654 C C . ARG A 1 201 ? -2.808 8.764 -7.737 1.00 93.12 201 ARG A C 1
ATOM 1656 O O . ARG A 1 201 ? -2.216 7.691 -7.594 1.00 93.12 201 ARG A O 1
ATOM 1663 N N . LEU A 1 202 ? -4.070 8.875 -8.132 1.00 93.75 202 LEU A N 1
ATOM 1664 C CA . LEU A 1 202 ? -4.929 7.787 -8.596 1.00 93.75 202 LEU A CA 1
ATOM 1665 C C . LEU A 1 202 ? -5.373 8.074 -10.029 1.00 93.75 202 LEU A C 1
ATOM 1667 O O . LEU A 1 202 ? -5.719 9.212 -10.333 1.00 93.75 202 LEU A O 1
ATOM 1671 N N . ASN A 1 203 ? -5.385 7.043 -10.871 1.00 93.31 203 ASN A N 1
ATOM 1672 C CA . ASN A 1 203 ? -6.078 7.089 -12.157 1.00 93.31 203 ASN A CA 1
ATOM 1673 C C . ASN A 1 203 ? -7.514 6.543 -12.027 1.00 93.31 203 ASN A C 1
ATOM 1675 O O . ASN A 1 203 ? -7.851 5.897 -11.033 1.00 93.31 203 ASN A O 1
ATOM 1679 N N . GLU A 1 204 ? -8.340 6.756 -13.057 1.00 94.12 204 GLU A N 1
ATOM 1680 C CA . GLU A 1 204 ? -9.753 6.328 -13.083 1.00 94.12 204 GLU A CA 1
ATOM 1681 C C . GLU A 1 204 ? -9.929 4.832 -12.751 1.00 94.12 204 GLU A C 1
ATOM 1683 O O . GLU A 1 204 ? -10.856 4.445 -12.046 1.00 94.12 204 GLU A O 1
ATOM 1688 N N . ILE A 1 205 ? -9.017 3.971 -13.214 1.00 95.56 205 ILE A N 1
ATOM 1689 C CA . ILE A 1 205 ? -9.113 2.517 -13.009 1.00 95.56 205 ILE A CA 1
ATOM 1690 C C . ILE A 1 205 ? -8.858 2.144 -11.545 1.00 95.56 205 ILE A C 1
ATOM 1692 O O . ILE A 1 205 ? -9.492 1.234 -11.003 1.00 95.56 205 ILE A O 1
ATOM 1696 N N . GLU A 1 206 ? -7.933 2.837 -10.884 1.00 96.19 206 GLU A N 1
ATOM 1697 C CA . GLU A 1 206 ? -7.696 2.661 -9.454 1.00 96.19 206 GLU A CA 1
ATOM 1698 C C . GLU A 1 206 ? -8.861 3.202 -8.622 1.00 96.19 206 GLU A C 1
ATOM 1700 O O . GLU A 1 206 ? -9.224 2.585 -7.621 1.00 96.19 206 GLU A O 1
ATOM 1705 N N . GLU A 1 207 ? -9.468 4.316 -9.037 1.00 97.12 207 GLU A N 1
ATOM 1706 C CA . GLU A 1 207 ? -10.675 4.853 -8.406 1.00 97.12 207 GLU A CA 1
ATOM 1707 C C . GLU A 1 207 ? -11.826 3.840 -8.472 1.00 97.12 207 GLU A C 1
ATOM 1709 O O . GLU A 1 207 ? -12.354 3.454 -7.426 1.00 97.12 207 GLU A O 1
ATOM 1714 N N . GLU A 1 208 ? -12.124 3.296 -9.658 1.00 97.38 208 GLU A N 1
ATOM 1715 C CA . GLU A 1 208 ? -13.135 2.245 -9.850 1.00 97.38 208 GLU A CA 1
ATOM 1716 C C . GLU A 1 208 ? -12.854 1.002 -8.986 1.00 97.38 208 GLU A C 1
ATOM 1718 O O . GLU A 1 208 ? -13.760 0.410 -8.380 1.00 97.38 208 GLU A O 1
ATOM 1723 N N . TYR A 1 209 ? -11.584 0.590 -8.904 1.00 97.50 209 TYR A N 1
ATOM 1724 C CA . TYR A 1 209 ? -11.162 -0.518 -8.051 1.00 97.50 209 TYR A CA 1
ATOM 1725 C C . TYR A 1 209 ? -11.426 -0.219 -6.569 1.00 97.50 209 TYR A C 1
ATOM 1727 O O . TYR A 1 209 ? -12.027 -1.041 -5.870 1.00 97.50 209 TYR A O 1
ATOM 1735 N N . LEU A 1 210 ? -11.032 0.958 -6.080 1.00 97.75 210 LEU A N 1
ATOM 1736 C CA . LEU A 1 210 ? -11.212 1.348 -4.683 1.00 97.75 210 LEU A CA 1
ATOM 1737 C C . LEU A 1 210 ? -12.689 1.499 -4.314 1.00 97.75 210 LEU A C 1
ATOM 1739 O O . LEU A 1 210 ? -13.102 1.013 -3.258 1.00 97.75 210 LEU A O 1
ATOM 1743 N N . GLU A 1 211 ? -13.505 2.094 -5.183 1.00 97.94 211 GLU A N 1
ATOM 1744 C CA . GLU A 1 211 ? -14.957 2.172 -5.013 1.00 97.94 211 GLU A CA 1
ATOM 1745 C C . GLU A 1 211 ? -15.576 0.781 -4.868 1.00 97.94 211 GLU A C 1
ATOM 1747 O O . GLU A 1 211 ? -16.342 0.522 -3.928 1.00 97.94 211 GLU A O 1
ATOM 1752 N N . LYS A 1 212 ? -15.209 -0.146 -5.764 1.00 97.50 212 LYS A N 1
ATOM 1753 C CA . LYS A 1 212 ? -15.662 -1.539 -5.721 1.00 97.50 212 LYS A CA 1
ATOM 1754 C C . LYS A 1 212 ? -15.266 -2.208 -4.409 1.00 97.50 212 LYS A C 1
ATOM 1756 O O . LYS A 1 212 ? -16.131 -2.788 -3.743 1.00 97.50 212 LYS A O 1
ATOM 1761 N N . GLU A 1 213 ? -13.998 -2.120 -4.017 1.00 97.44 213 GLU A N 1
ATOM 1762 C CA . GLU A 1 213 ? -13.509 -2.769 -2.802 1.00 97.44 213 GLU A CA 1
ATOM 1763 C C . GLU A 1 213 ? -14.109 -2.157 -1.530 1.00 97.44 213 GLU A C 1
ATOM 1765 O O . GLU A 1 213 ? -14.373 -2.868 -0.553 1.00 97.44 213 GLU A O 1
ATOM 1770 N N . ALA A 1 214 ? -14.415 -0.862 -1.546 1.00 97.62 214 ALA A N 1
ATOM 1771 C CA . ALA A 1 214 ? -14.997 -0.172 -0.411 1.00 97.62 214 ALA A CA 1
ATOM 1772 C C . ALA A 1 214 ? -16.457 -0.575 -0.142 1.00 97.62 214 ALA A C 1
ATOM 1774 O O . ALA A 1 214 ? -16.918 -0.420 0.991 1.00 97.62 214 ALA A O 1
ATOM 1775 N N . LYS A 1 215 ? -17.234 -1.056 -1.130 1.00 95.69 215 LYS A N 1
ATOM 1776 C CA . LYS A 1 215 ? -18.698 -1.288 -1.002 1.00 95.69 215 LYS A CA 1
ATOM 1777 C C . LYS A 1 215 ? -19.112 -2.103 0.227 1.00 95.69 215 LYS A C 1
ATOM 1779 O O . LYS A 1 215 ? -20.164 -1.840 0.797 1.00 95.69 215 LYS A O 1
ATOM 1784 N N . ARG A 1 216 ? -18.302 -3.079 0.647 1.00 93.25 216 ARG A N 1
ATOM 1785 C CA . ARG A 1 216 ? -18.624 -3.995 1.762 1.00 93.25 216 ARG A CA 1
ATOM 1786 C C . ARG A 1 216 ? -17.602 -3.948 2.896 1.00 93.25 216 ARG A C 1
ATOM 1788 O O . ARG A 1 216 ? -17.538 -4.874 3.701 1.00 93.25 216 ARG A O 1
ATOM 1795 N N . ARG A 1 217 ? -16.778 -2.900 2.933 1.00 97.38 217 ARG A N 1
ATOM 1796 C CA . ARG A 1 217 ? -15.623 -2.807 3.824 1.00 97.38 217 ARG A CA 1
ATOM 1797 C C . ARG A 1 217 ? -15.584 -1.463 4.527 1.00 97.38 217 ARG A C 1
ATOM 1799 O O . ARG A 1 217 ? -15.958 -0.438 3.960 1.00 97.38 217 ARG A O 1
ATOM 1806 N N . ARG A 1 218 ? -15.096 -1.466 5.766 1.00 97.56 218 ARG A N 1
ATOM 1807 C CA . ARG A 1 218 ? -14.714 -0.230 6.446 1.00 97.56 218 ARG A CA 1
ATOM 1808 C C . ARG A 1 218 ? -13.462 0.333 5.776 1.00 97.56 218 ARG A C 1
ATOM 1810 O O . ARG A 1 218 ? -12.543 -0.426 5.495 1.00 97.56 218 ARG A O 1
ATOM 1817 N N . VAL A 1 219 ? -13.416 1.631 5.506 1.00 98.25 219 VAL A N 1
ATOM 1818 C CA . VAL A 1 219 ? -12.239 2.250 4.881 1.00 98.25 219 VAL A CA 1
ATOM 1819 C C . VAL A 1 219 ? -11.348 2.820 5.973 1.00 98.25 219 VAL A C 1
ATOM 1821 O O . VAL A 1 219 ? -11.822 3.602 6.798 1.00 98.25 219 VAL A O 1
ATOM 1824 N N . VAL A 1 220 ? -10.077 2.427 5.979 1.00 98.12 220 VAL A N 1
ATOM 1825 C CA . VAL A 1 220 ? -9.069 2.901 6.932 1.00 98.12 220 VAL A CA 1
ATOM 1826 C C . VAL A 1 220 ? -7.898 3.471 6.145 1.00 98.12 220 VAL A C 1
ATOM 1828 O O . VAL A 1 220 ? -7.186 2.724 5.481 1.00 98.12 220 VAL A O 1
ATOM 1831 N N . ILE A 1 221 ? -7.676 4.780 6.229 1.00 97.44 221 ILE A N 1
ATOM 1832 C CA . ILE A 1 221 ? -6.431 5.391 5.755 1.00 97.44 221 ILE A CA 1
ATOM 1833 C C . ILE A 1 221 ? -5.362 5.176 6.819 1.00 97.44 221 ILE A C 1
ATOM 1835 O O . ILE A 1 221 ? -5.627 5.341 8.012 1.00 97.44 221 ILE A O 1
ATOM 1839 N N . PHE A 1 222 ? -4.156 4.828 6.387 1.00 96.62 222 PHE A N 1
ATOM 1840 C CA . PHE A 1 222 ? -3.019 4.666 7.277 1.00 96.62 222 PHE A CA 1
ATOM 1841 C C . PHE A 1 222 ? -1.844 5.539 6.841 1.00 96.62 222 PHE A C 1
ATOM 1843 O O . PHE A 1 222 ? -1.505 5.574 5.659 1.00 96.62 222 PHE A O 1
ATOM 1850 N N . ASP A 1 223 ? -1.215 6.192 7.812 1.00 94.50 223 ASP A N 1
ATOM 1851 C CA . ASP A 1 223 ? 0.056 6.903 7.661 1.00 94.50 223 ASP A CA 1
ATOM 1852 C C . ASP A 1 223 ? 0.985 6.492 8.812 1.00 94.50 223 ASP A C 1
ATOM 1854 O O . ASP A 1 223 ? 0.505 6.090 9.877 1.00 94.50 223 ASP A O 1
ATOM 1858 N N . GLU A 1 224 ? 2.303 6.520 8.625 1.00 91.00 224 GLU A N 1
ATOM 1859 C CA . GLU A 1 224 ? 3.220 6.068 9.678 1.00 91.00 224 GLU A CA 1
ATOM 1860 C C . GLU A 1 224 ? 3.191 6.996 10.901 1.00 91.00 224 GLU A C 1
ATOM 1862 O O . GLU A 1 224 ? 3.221 6.532 12.052 1.00 91.00 224 GLU A O 1
ATOM 1867 N N . ASP A 1 225 ? 3.041 8.295 10.652 1.00 89.69 225 ASP A N 1
ATOM 1868 C CA . ASP A 1 225 ? 3.015 9.342 11.652 1.00 89.69 225 ASP A CA 1
ATOM 1869 C C . ASP A 1 225 ? 1.972 10.430 11.359 1.00 89.69 225 ASP A C 1
ATOM 1871 O O . ASP A 1 225 ? 1.411 10.556 10.274 1.00 89.69 225 ASP A O 1
ATOM 1875 N N . VAL A 1 226 ? 1.668 11.212 12.391 1.00 88.44 226 VAL A N 1
ATOM 1876 C CA . VAL A 1 226 ? 0.810 12.389 12.323 1.00 88.44 226 VAL A CA 1
ATOM 1877 C C . VAL A 1 226 ? 1.526 13.542 12.997 1.00 88.44 226 VAL A C 1
ATOM 1879 O O . VAL A 1 226 ? 1.401 13.743 14.209 1.00 88.44 226 VAL A O 1
ATOM 1882 N N . ASP A 1 227 ? 2.239 14.318 12.187 1.00 83.62 227 ASP A N 1
ATOM 1883 C CA . ASP A 1 227 ? 2.800 15.600 12.604 1.00 83.62 227 ASP A CA 1
ATOM 1884 C C . ASP A 1 227 ? 1.721 16.704 12.578 1.00 83.62 227 ASP A C 1
ATOM 1886 O O . ASP A 1 227 ? 0.995 16.931 13.553 1.00 83.62 227 ASP A O 1
ATOM 1890 N N . SER A 1 228 ? 1.530 17.359 11.429 1.00 81.69 228 SER A N 1
ATOM 1891 C CA . SER A 1 228 ? 0.518 18.414 11.268 1.00 81.69 228 SER A CA 1
ATOM 1892 C C . SER A 1 228 ? -0.907 17.871 11.098 1.00 81.69 228 SER A C 1
ATOM 1894 O O . SER A 1 228 ? -1.881 18.541 11.452 1.00 81.69 228 SER A O 1
ATOM 1896 N N . GLY A 1 229 ? -1.038 16.659 10.547 1.00 84.94 229 GLY A N 1
ATOM 1897 C CA . GLY A 1 229 ? -2.310 16.059 10.140 1.00 84.94 229 GLY A CA 1
ATOM 1898 C C . GLY A 1 229 ? -2.913 16.645 8.856 1.00 84.94 229 GLY A C 1
ATOM 1899 O O . GLY A 1 229 ? -4.046 16.300 8.511 1.00 84.94 229 GLY A O 1
ATOM 1900 N N . GLU A 1 230 ? -2.201 17.522 8.141 1.00 85.94 230 GLU A N 1
ATOM 1901 C CA . GLU A 1 230 ? -2.695 18.145 6.908 1.00 85.94 230 GLU A CA 1
ATOM 1902 C C . GLU A 1 230 ? -2.871 17.126 5.774 1.00 85.94 230 GLU A C 1
ATOM 1904 O O . GLU A 1 230 ? -3.956 17.052 5.190 1.00 85.94 230 GLU A O 1
ATOM 1909 N N . THR A 1 231 ? -1.850 16.303 5.512 1.00 88.19 231 THR A N 1
ATOM 1910 C CA . THR A 1 231 ? -1.888 15.218 4.516 1.00 88.19 231 THR A CA 1
ATOM 1911 C C . THR A 1 231 ? -3.064 14.284 4.785 1.00 88.19 231 THR A C 1
ATOM 1913 O O . THR A 1 231 ? -3.938 14.117 3.938 1.00 88.19 231 THR A O 1
ATOM 1916 N N . LEU A 1 232 ? -3.181 13.774 6.011 1.00 90.56 232 LEU A N 1
ATOM 1917 C CA . LEU A 1 232 ? -4.296 12.916 6.408 1.00 90.56 232 LEU A CA 1
ATOM 1918 C C . LEU A 1 232 ? -5.660 13.599 6.264 1.00 90.56 232 LEU A C 1
ATOM 1920 O O . LEU A 1 232 ? -6.612 12.978 5.803 1.00 90.56 232 LEU A O 1
ATOM 1924 N N . THR A 1 233 ? -5.776 14.886 6.598 1.00 90.75 233 THR A N 1
ATOM 1925 C CA . THR A 1 233 ? -7.038 15.627 6.431 1.00 90.75 233 THR A CA 1
ATOM 1926 C C . THR A 1 233 ? -7.441 15.729 4.960 1.00 90.75 233 THR A C 1
ATOM 1928 O O . THR A 1 233 ? -8.617 15.550 4.635 1.00 90.75 233 THR A O 1
ATOM 1931 N N . LYS A 1 234 ? -6.488 16.012 4.064 1.00 91.81 234 LYS A N 1
ATOM 1932 C CA . LYS A 1 234 ? -6.733 16.058 2.615 1.00 91.81 234 LYS A CA 1
ATOM 1933 C C . LYS A 1 234 ? -7.095 14.673 2.072 1.00 91.81 234 LYS A C 1
ATOM 1935 O O . LYS A 1 234 ? -8.082 14.560 1.351 1.00 91.81 234 LYS A O 1
ATOM 1940 N N . ALA A 1 235 ? -6.371 13.633 2.487 1.00 93.75 235 ALA A N 1
ATOM 1941 C CA . ALA A 1 235 ? -6.634 12.251 2.092 1.00 93.75 235 ALA A CA 1
ATOM 1942 C C . ALA A 1 235 ? -8.031 11.781 2.518 1.00 93.75 235 ALA A C 1
ATOM 1944 O O . ALA A 1 235 ? -8.778 11.247 1.704 1.00 93.75 235 ALA A O 1
ATOM 1945 N N . VAL A 1 236 ? -8.424 12.048 3.767 1.00 94.50 236 VAL A N 1
ATOM 1946 C CA . VAL A 1 236 ? -9.764 11.720 4.274 1.00 94.50 236 VAL A CA 1
ATOM 1947 C C . VAL A 1 236 ? -10.835 12.400 3.441 1.00 94.50 236 VAL A C 1
ATOM 1949 O O . VAL A 1 236 ? -11.732 11.721 2.964 1.00 94.50 236 VAL A O 1
ATOM 1952 N N . ARG A 1 237 ? -10.732 13.716 3.218 1.00 94.12 237 ARG A N 1
ATOM 1953 C CA . ARG A 1 237 ? -11.728 14.444 2.416 1.00 94.12 237 ARG A CA 1
ATOM 1954 C C . ARG A 1 237 ? -11.846 13.880 1.005 1.00 94.12 237 ARG A C 1
ATOM 1956 O O . ARG A 1 237 ? -12.955 13.739 0.509 1.00 94.12 237 ARG A O 1
ATOM 1963 N N . PHE A 1 238 ? -10.716 13.558 0.380 1.00 95.62 238 PHE A N 1
ATOM 1964 C CA . PHE A 1 238 ? -10.708 12.954 -0.944 1.00 95.62 238 PHE A CA 1
ATOM 1965 C C . PHE A 1 238 ? -11.453 11.614 -0.951 1.00 95.62 238 PHE A C 1
ATOM 1967 O O . PHE A 1 238 ? -12.399 11.455 -1.712 1.00 95.62 238 PHE A O 1
ATOM 1974 N N . PHE A 1 239 ? -11.093 10.679 -0.066 1.00 96.94 239 PHE A N 1
ATOM 1975 C CA . PHE A 1 239 ? -11.713 9.352 -0.049 1.00 96.94 239 PHE A CA 1
ATOM 1976 C C . PHE A 1 239 ? -13.156 9.352 0.457 1.00 96.94 239 PHE A C 1
ATOM 1978 O O . PHE A 1 239 ? -13.940 8.517 0.022 1.00 96.94 239 PHE A O 1
ATOM 1985 N N . GLU A 1 240 ? -13.537 10.270 1.347 1.00 96.31 240 GLU A N 1
ATOM 1986 C CA . GLU A 1 240 ? -14.940 10.432 1.746 1.00 96.31 240 GLU A CA 1
ATOM 1987 C C . GLU A 1 240 ? -15.811 10.880 0.573 1.00 96.31 240 GLU A C 1
ATOM 1989 O O . GLU A 1 240 ? -16.933 10.395 0.442 1.00 96.31 240 GLU A O 1
ATOM 1994 N N . ASN A 1 241 ? -15.285 11.774 -0.271 1.00 96.44 241 ASN A N 1
ATOM 1995 C CA . ASN A 1 241 ? -15.974 12.235 -1.470 1.00 96.44 241 ASN A CA 1
ATOM 1996 C C . ASN A 1 241 ? -16.010 11.143 -2.545 1.00 96.44 241 ASN A C 1
ATOM 1998 O O . ASN A 1 241 ? -17.081 10.859 -3.061 1.00 96.44 241 ASN A O 1
ATOM 2002 N N . LEU A 1 242 ? -14.868 10.512 -2.843 1.00 96.62 242 LEU A N 1
ATOM 2003 C CA . LEU A 1 242 ? -14.765 9.460 -3.859 1.00 96.62 242 LEU A CA 1
ATOM 2004 C C . LEU A 1 242 ? -15.627 8.238 -3.507 1.00 96.62 242 LEU A C 1
ATOM 2006 O O . LEU A 1 242 ? -16.344 7.709 -4.340 1.00 96.62 242 LEU A O 1
ATOM 2010 N N . LEU A 1 243 ? -15.563 7.769 -2.259 1.00 97.00 243 LEU A N 1
ATOM 2011 C CA . LEU A 1 243 ? -16.194 6.509 -1.850 1.00 97.00 243 LEU A CA 1
ATOM 2012 C C . LEU A 1 243 ? -17.589 6.702 -1.238 1.00 97.00 243 LEU A C 1
ATOM 2014 O O . LEU A 1 243 ? -18.190 5.716 -0.795 1.00 97.00 243 LEU A O 1
ATOM 2018 N N . GLU A 1 244 ? -18.048 7.953 -1.133 1.00 96.69 244 GLU A N 1
ATOM 2019 C CA . GLU A 1 244 ? -19.309 8.376 -0.510 1.00 96.69 244 GLU A CA 1
ATOM 2020 C C . GLU A 1 244 ? -19.547 7.747 0.875 1.00 96.69 244 GLU A C 1
ATOM 2022 O O . GLU A 1 244 ? -20.638 7.278 1.217 1.00 96.69 244 GLU A O 1
ATOM 2027 N N . LYS A 1 245 ? -18.497 7.675 1.702 1.00 95.62 245 LYS A N 1
ATOM 2028 C CA . LYS A 1 245 ? -18.570 7.044 3.030 1.00 95.62 245 LYS A CA 1
ATOM 2029 C C . LYS A 1 245 ? -17.557 7.568 4.016 1.00 95.62 245 LYS A C 1
ATOM 2031 O O . LYS A 1 245 ? -16.530 8.128 3.664 1.00 95.62 245 LYS A O 1
ATOM 2036 N N . GLN A 1 246 ? -17.828 7.288 5.285 1.00 95.44 246 GLN A N 1
ATOM 2037 C CA . GLN A 1 246 ? -16.922 7.614 6.370 1.00 95.44 246 GLN A CA 1
ATOM 2038 C C . GLN A 1 246 ? -15.615 6.811 6.279 1.00 95.44 246 GLN A C 1
ATOM 2040 O O . GLN A 1 246 ? -15.634 5.581 6.199 1.00 95.44 246 GLN A O 1
ATOM 2045 N N . VAL A 1 247 ? -14.496 7.525 6.394 1.00 96.50 247 VAL A N 1
ATOM 2046 C CA . VAL A 1 247 ? -13.141 6.964 6.417 1.00 96.50 247 VAL A CA 1
ATOM 2047 C C . VAL A 1 247 ? -12.504 7.089 7.807 1.00 96.50 247 VAL A C 1
ATOM 2049 O O . VAL A 1 247 ? -12.469 8.178 8.388 1.00 96.50 247 VAL A O 1
ATOM 2052 N N . ASP A 1 248 ? -12.011 5.986 8.362 1.00 96.88 248 ASP A N 1
ATOM 2053 C CA . ASP A 1 248 ? -11.219 5.994 9.595 1.00 96.88 248 ASP A CA 1
ATOM 2054 C C . ASP A 1 248 ? -9.738 6.224 9.304 1.00 96.88 248 ASP A C 1
ATOM 2056 O O . ASP A 1 248 ? -9.279 6.113 8.169 1.00 96.88 248 ASP A O 1
ATOM 2060 N N . ILE A 1 249 ? -8.989 6.558 10.351 1.00 95.88 249 ILE A N 1
ATOM 2061 C CA . ILE A 1 249 ? -7.571 6.892 10.257 1.00 95.88 249 ILE A CA 1
ATOM 2062 C C . ILE A 1 249 ? -6.827 6.091 11.303 1.00 95.88 249 ILE A C 1
ATOM 2064 O O . ILE A 1 249 ? -7.246 6.065 12.462 1.00 95.88 249 ILE A O 1
ATOM 2068 N N . ALA A 1 250 ? -5.718 5.489 10.909 1.00 96.19 250 ALA A N 1
ATOM 2069 C CA . ALA A 1 250 ? -4.788 4.835 11.809 1.00 96.19 250 ALA A CA 1
ATOM 2070 C C . ALA A 1 250 ? -3.374 5.385 11.595 1.00 96.19 250 ALA A C 1
ATOM 2072 O O . ALA A 1 250 ? -3.010 5.733 10.475 1.00 96.19 250 ALA A O 1
ATOM 2073 N N . ALA A 1 251 ? -2.589 5.461 12.668 1.00 95.38 251 ALA A N 1
ATOM 2074 C CA . ALA A 1 251 ? -1.157 5.735 12.580 1.00 95.38 251 ALA A CA 1
ATOM 2075 C C . ALA A 1 251 ? -0.395 5.094 13.736 1.00 95.38 251 ALA A C 1
ATOM 2077 O O . ALA A 1 251 ? -0.973 4.781 14.782 1.00 95.38 251 ALA A O 1
ATOM 2078 N N . ASN A 1 252 ? 0.917 4.945 13.565 1.00 93.06 252 ASN A N 1
ATOM 2079 C CA . ASN A 1 252 ? 1.794 4.421 14.609 1.00 93.06 252 ASN A CA 1
ATOM 2080 C C . ASN A 1 252 ? 2.386 5.507 15.499 1.00 93.06 252 ASN A C 1
ATOM 2082 O O . ASN A 1 252 ? 2.713 5.224 16.654 1.00 93.06 252 ASN A O 1
ATOM 2086 N N . LEU A 1 253 ? 2.530 6.725 14.983 1.00 89.38 253 LEU A N 1
ATOM 2087 C CA . LEU A 1 253 ? 3.060 7.859 15.723 1.00 89.38 253 LEU A CA 1
ATOM 2088 C C . LEU A 1 253 ? 2.112 9.046 15.623 1.00 89.38 253 LEU A C 1
ATOM 2090 O O . LEU A 1 253 ? 2.192 9.829 14.691 1.00 89.38 253 LEU A O 1
ATOM 2094 N N . TYR A 1 254 ? 1.253 9.253 16.614 1.00 86.94 254 TYR A N 1
ATOM 2095 C CA . TYR A 1 254 ? 0.571 10.541 16.753 1.00 86.94 254 TYR A CA 1
ATOM 2096 C C . TYR A 1 254 ? 0.747 11.102 18.158 1.00 86.94 254 TYR A C 1
ATOM 2098 O O . TYR A 1 254 ? 0.774 10.365 19.145 1.00 86.94 254 TYR A O 1
ATOM 2106 N N . ARG A 1 255 ? 0.873 12.426 18.262 1.00 80.56 255 ARG A N 1
ATOM 2107 C CA . ARG A 1 255 ? 0.979 13.123 19.549 1.00 80.56 255 ARG A CA 1
ATOM 2108 C C . ARG A 1 255 ? -0.291 13.907 19.816 1.00 80.56 255 ARG A C 1
ATOM 2110 O O . ARG A 1 255 ? -0.789 14.638 18.959 1.00 80.56 255 ARG A O 1
ATOM 2117 N N . LYS A 1 256 ? -0.818 13.776 21.032 1.00 73.56 256 LYS A N 1
ATOM 2118 C CA . LYS A 1 256 ? -1.830 14.710 21.521 1.00 73.56 256 LYS A CA 1
ATOM 2119 C C . LYS A 1 256 ? -1.136 15.997 21.935 1.00 73.56 256 LYS A C 1
ATOM 2121 O O . LYS A 1 256 ? -0.029 16.001 22.466 1.00 73.56 256 LYS A O 1
ATOM 2126 N N . LYS A 1 257 ? -1.801 17.116 21.683 1.00 68.94 257 LYS A N 1
ATOM 2127 C CA . LYS A 1 257 ? -1.269 18.429 22.023 1.00 68.94 257 LYS A CA 1
ATOM 2128 C C . LYS A 1 257 ? -0.999 18.539 23.527 1.00 68.94 257 LYS A C 1
ATOM 2130 O O . LYS A 1 257 ? -1.903 18.310 24.323 1.00 68.94 257 LYS A O 1
ATOM 2135 N N . GLY A 1 258 ? 0.209 18.977 23.880 1.00 70.25 258 GLY A N 1
ATOM 2136 C CA . GLY A 1 258 ? 0.628 19.156 25.274 1.00 70.25 258 GLY A CA 1
ATOM 2137 C C . GLY A 1 258 ? 1.086 17.870 25.959 1.00 70.25 258 GLY A C 1
ATOM 2138 O O . GLY A 1 258 ? 1.409 17.907 27.140 1.00 70.25 258 GLY A O 1
ATOM 2139 N N . GLU A 1 259 ? 1.142 16.755 25.230 1.00 77.62 259 GLU A N 1
ATOM 2140 C CA . GLU A 1 259 ? 1.630 15.484 25.747 1.00 77.62 259 GLU A CA 1
ATOM 2141 C C . GLU A 1 259 ? 2.977 15.137 25.104 1.00 77.62 259 GLU A C 1
ATOM 2143 O O . GLU A 1 259 ? 3.180 15.317 23.902 1.00 77.62 259 GLU A O 1
ATOM 2148 N N . SER A 1 260 ? 3.910 14.637 25.915 1.00 72.00 260 SER A N 1
ATOM 2149 C CA . SER A 1 260 ? 5.219 14.158 25.452 1.00 72.00 260 SER A CA 1
ATOM 2150 C C . SER A 1 260 ? 5.148 12.768 24.819 1.00 72.00 260 SER A C 1
ATOM 2152 O O . SER A 1 260 ? 6.028 12.395 24.045 1.00 72.00 260 SER A O 1
ATOM 2154 N N . ASN A 1 261 ? 4.106 11.999 25.142 1.00 79.56 261 ASN A N 1
ATOM 2155 C CA . ASN A 1 261 ? 3.966 10.614 24.711 1.00 79.56 261 ASN A CA 1
ATOM 2156 C C . ASN A 1 261 ? 3.385 10.524 23.293 1.00 79.56 261 ASN A C 1
ATOM 2158 O O . ASN A 1 261 ? 2.455 11.249 22.931 1.00 79.56 261 ASN A O 1
ATOM 2162 N N . SER A 1 262 ? 3.931 9.601 22.498 1.00 79.94 262 SER A N 1
ATOM 2163 C CA . SER A 1 262 ? 3.341 9.189 21.223 1.00 79.94 262 SER A CA 1
ATOM 2164 C C . SER A 1 262 ? 2.360 8.038 21.432 1.00 79.94 262 SER A C 1
ATOM 2166 O O . SER A 1 262 ? 2.513 7.225 22.344 1.00 79.94 262 SER A O 1
ATOM 2168 N N . TYR A 1 263 ? 1.350 7.979 20.572 1.00 84.00 263 TYR A N 1
ATOM 2169 C CA . TYR A 1 263 ? 0.304 6.965 20.573 1.00 84.00 263 TYR A CA 1
ATOM 2170 C C . TYR A 1 263 ? 0.262 6.236 19.230 1.00 84.00 263 TYR A C 1
ATOM 2172 O O . TYR A 1 263 ? 0.639 6.801 18.202 1.00 84.00 263 TYR A O 1
ATOM 2180 N N . SER A 1 264 ? -0.249 5.007 19.256 1.00 86.06 264 SER A N 1
ATOM 2181 C CA . SER A 1 264 ? -0.465 4.149 18.088 1.00 86.06 264 SER A CA 1
ATOM 2182 C C . SER A 1 264 ? -1.911 3.647 18.089 1.00 86.06 264 SER A C 1
ATOM 2184 O O . SER A 1 264 ? -2.477 3.418 19.161 1.00 86.06 264 SER A O 1
ATOM 2186 N N . GLY A 1 265 ? -2.523 3.495 16.915 1.00 90.25 265 GLY A N 1
ATOM 2187 C CA . GLY A 1 265 ? -3.891 2.991 16.762 1.00 90.25 265 GLY A CA 1
ATOM 2188 C C . GLY A 1 265 ? -4.801 3.895 15.934 1.00 90.25 265 GLY A C 1
ATOM 2189 O O . GLY A 1 265 ? -4.344 4.703 15.125 1.00 90.25 265 GLY A O 1
ATOM 2190 N N . ILE A 1 266 ? -6.116 3.737 16.123 1.00 86.75 266 ILE A N 1
ATOM 2191 C CA . ILE A 1 266 ? -7.126 4.552 15.436 1.00 86.75 266 ILE A CA 1
ATOM 2192 C C . ILE A 1 266 ? -7.138 5.962 16.020 1.00 86.75 266 ILE A C 1
ATOM 2194 O O . ILE A 1 266 ? -7.249 6.152 17.232 1.00 86.75 266 ILE A O 1
ATOM 2198 N N . ILE A 1 267 ? -7.096 6.960 15.143 1.00 87.56 267 ILE A N 1
ATOM 2199 C CA . ILE A 1 267 ? -7.045 8.368 15.517 1.00 87.56 267 ILE A CA 1
ATOM 2200 C C . ILE A 1 267 ? -8.461 8.948 15.568 1.00 87.56 267 ILE A C 1
ATOM 2202 O O . ILE A 1 267 ? -9.157 9.005 14.549 1.00 87.56 267 ILE A O 1
ATOM 2206 N N . PRO A 1 268 ? -8.900 9.482 16.721 1.00 82.31 268 PRO A N 1
ATOM 2207 C CA . PRO A 1 268 ? -10.140 10.235 16.789 1.00 82.31 268 PRO A CA 1
ATOM 2208 C C . PRO A 1 268 ? -10.097 11.463 15.869 1.00 82.31 268 PRO A C 1
ATOM 2210 O O . PRO A 1 268 ? -9.240 12.332 16.026 1.00 82.31 268 PRO A O 1
ATOM 2213 N N . ARG A 1 269 ? -11.095 11.621 14.990 1.00 76.56 269 ARG A N 1
ATOM 2214 C CA . ARG A 1 269 ? -11.195 12.756 14.041 1.00 76.56 269 ARG A CA 1
ATOM 2215 C C . ARG A 1 269 ? -11.049 14.142 14.674 1.00 76.56 269 ARG A C 1
ATOM 2217 O O . ARG A 1 269 ? -10.582 15.080 14.033 1.00 76.56 269 ARG A O 1
ATOM 2224 N N . LYS A 1 270 ? -11.450 14.287 15.941 1.00 74.56 270 LYS A N 1
ATOM 2225 C CA . LYS A 1 270 ? -11.304 15.538 16.701 1.00 74.56 270 LYS A CA 1
ATOM 2226 C C . LYS A 1 270 ? -9.845 15.999 16.828 1.00 74.56 270 LYS A C 1
ATOM 2228 O O . LYS A 1 270 ? -9.619 17.202 16.878 1.00 74.56 270 LYS A O 1
ATOM 2233 N N . ILE A 1 271 ? -8.883 15.070 16.825 1.00 70.06 271 ILE A N 1
ATOM 2234 C CA . ILE A 1 271 ? -7.448 15.360 16.958 1.00 70.06 271 ILE A CA 1
ATOM 2235 C C . ILE A 1 271 ? -6.904 16.054 15.701 1.00 70.06 271 ILE A C 1
ATOM 2237 O O . ILE A 1 271 ? -6.139 17.010 15.813 1.00 70.06 271 ILE A O 1
ATOM 2241 N N . LEU A 1 272 ? -7.374 15.672 14.509 1.00 67.50 272 LEU A N 1
ATOM 2242 C CA . LEU A 1 272 ? -6.951 16.325 13.264 1.00 67.50 272 LEU A CA 1
ATOM 2243 C C . LEU A 1 272 ? -7.407 17.787 13.171 1.00 67.50 272 LEU A C 1
ATOM 2245 O O . LEU A 1 272 ? -6.690 18.645 12.664 1.00 67.50 272 LEU A O 1
ATOM 2249 N N . ARG A 1 273 ? -8.587 18.112 13.716 1.00 60.28 273 ARG A N 1
ATOM 2250 C CA . ARG A 1 273 ? -9.129 19.483 13.687 1.00 60.28 273 ARG A CA 1
ATOM 2251 C C . ARG A 1 273 ? -8.366 20.448 14.599 1.00 60.28 273 ARG A C 1
ATOM 2253 O O . ARG A 1 273 ? -8.333 21.645 14.320 1.00 60.28 273 ARG A O 1
ATOM 2260 N N . THR A 1 274 ? -7.777 19.953 15.689 1.00 55.72 274 THR A N 1
ATOM 2261 C CA . THR A 1 274 ? -7.069 20.788 16.672 1.00 55.72 274 THR A CA 1
ATOM 2262 C C . THR A 1 274 ? -5.684 21.237 16.220 1.00 55.72 274 THR A C 1
ATOM 2264 O O . THR A 1 274 ? -5.250 22.310 16.642 1.00 55.72 274 THR A O 1
ATOM 2267 N N . ASN A 1 275 ? -5.021 20.477 15.344 1.00 51.56 275 ASN A N 1
ATOM 2268 C CA . ASN A 1 275 ? -3.697 20.838 14.826 1.00 51.56 275 ASN A CA 1
ATOM 2269 C C . ASN A 1 275 ? -3.783 21.855 13.672 1.00 51.56 275 ASN A C 1
ATOM 2271 O O . ASN A 1 275 ? -2.892 22.684 13.515 1.00 51.56 275 ASN A O 1
ATOM 2275 N N . PHE A 1 276 ? -4.899 21.877 12.934 1.00 43.88 276 PHE A N 1
ATOM 2276 C CA . PHE A 1 276 ? -5.072 22.722 11.746 1.00 43.88 276 PHE A CA 1
ATOM 2277 C C . PHE A 1 276 ? -5.431 24.194 12.049 1.00 43.88 276 PHE A C 1
ATOM 2279 O O . PHE A 1 276 ? -5.082 25.094 11.295 1.00 43.88 276 PHE A O 1
ATOM 2286 N N . ARG A 1 277 ? -6.104 24.484 13.172 1.00 44.12 277 ARG A N 1
ATOM 2287 C CA . ARG A 1 277 ? -6.653 25.829 13.477 1.00 44.12 277 ARG A CA 1
ATOM 2288 C C . ARG A 1 277 ? -5.644 26.891 13.955 1.00 44.12 277 ARG A C 1
ATOM 2290 O O . ARG A 1 277 ? -6.076 27.936 14.421 1.00 44.12 277 ARG A O 1
ATOM 2297 N N . ARG A 1 278 ? -4.332 26.640 13.923 1.00 44.62 278 ARG A N 1
ATOM 2298 C CA . ARG A 1 278 ? -3.321 27.593 14.440 1.00 44.62 278 ARG A CA 1
ATOM 2299 C C . ARG A 1 278 ? -2.186 27.944 13.470 1.00 44.62 278 ARG A C 1
ATOM 2301 O O . ARG A 1 278 ? -1.263 28.635 13.881 1.00 44.62 278 ARG A O 1
ATOM 2308 N N . LYS A 1 279 ? -2.238 27.473 12.219 1.00 38.38 279 LYS A N 1
ATOM 2309 C CA . LYS A 1 279 ? -1.309 27.892 11.146 1.00 38.38 279 LYS A CA 1
ATOM 2310 C C . LYS A 1 279 ? -1.956 28.837 10.112 1.00 38.38 279 LYS A C 1
ATOM 2312 O O . LYS A 1 279 ? -1.314 29.164 9.122 1.00 38.38 279 LYS A O 1
ATOM 2317 N N . LEU A 1 280 ? -3.197 29.263 10.359 1.00 34.25 280 LEU A N 1
ATOM 2318 C CA . LEU A 1 280 ? -3.887 30.370 9.687 1.00 34.25 280 LEU A CA 1
ATOM 2319 C C . LEU A 1 280 ? -4.063 31.498 10.703 1.00 34.25 280 LEU A C 1
ATOM 2321 O O . LEU A 1 280 ? -4.012 32.668 10.279 1.00 34.25 280 LEU A O 1
#

Secondary structure (DSSP, 8-state):
-----HHHHHHHS-TTGGGGGG-EEEEHHHHHHHHHH---HHHHHHHHHHHHHHHHHHHHHTGGG--HHHHHHHHHHHHHHHHHHHHHHTTS-HHHHHHHHHHHHHHHHHH---SSS-TTTSEEEE---HHHHHHT-HHHHHHHHHHHTT-SSEEEEEEETTHHHHHHHHHHHHHHH-TT---EE--EE--TTTS--SS-B--HHHHHHHHHHHTTSEEEEEEEEESS-HHHHHHHHHHHHHTTS-EEEEEEEEE-TT-S-EEEEEPPHHHHHHHHTT--

Sequence (280 aa):
MTYSSPMNSMSAYGWQESQNEMICSTNLGEIIQSLKESVRLQNRVFYPQRILRGLINFKIEDEDELDKGKQKKYLELILDSMDLCKEVYATKFYDKKLEDFDNKLKLYCQDINIGEIPLTRRKIIEESDYFTWEATHPLKNQITAEAISQFSRMLMIPIAHGSLRAATDIFLRYKDMKPESDSVIYPVRFSTDKFKDRTLRLNEIEEEYLEKEAKRRRVVIFDEDVDSGETLTKAVRFFENLLEKQVDIAANLYRKKGESNSYSGIIPRKILRTNFRRKL